Protein AF-A0A0C9XFY7-F1 (afdb_monomer)

pLDDT: mean 73.71, std 21.58, range [32.94, 98.62]

Structure (mmCIF, N/CA/C/O backbone):
data_AF-A0A0C9XFY7-F1
#
_entry.id   AF-A0A0C9XFY7-F1
#
loop_
_atom_site.group_PDB
_atom_site.id
_atom_site.type_symbol
_atom_site.label_atom_id
_atom_site.label_alt_id
_atom_site.label_comp_id
_atom_site.label_asym_id
_atom_site.label_entity_id
_atom_site.label_seq_id
_atom_site.pdbx_PDB_ins_code
_atom_site.Cartn_x
_atom_site.Cartn_y
_atom_site.Cartn_z
_atom_site.occupancy
_atom_site.B_iso_or_equiv
_atom_site.auth_seq_id
_atom_site.auth_comp_id
_atom_site.auth_asym_id
_atom_site.auth_atom_id
_atom_site.pdbx_PDB_model_num
ATOM 1 N N . LEU A 1 1 ? 61.338 -12.430 67.430 1.00 35.28 1 LEU A N 1
ATOM 2 C CA . LEU A 1 1 ? 62.168 -12.354 66.209 1.00 35.28 1 LEU A CA 1
ATOM 3 C C . LEU A 1 1 ? 61.724 -13.461 65.260 1.00 35.28 1 LEU A C 1
ATOM 5 O O . LEU A 1 1 ? 61.720 -14.605 65.675 1.00 35.28 1 LEU A O 1
ATOM 9 N N . HIS A 1 2 ? 61.270 -13.054 64.072 1.00 33.34 2 HIS A N 1
ATOM 10 C CA . HIS A 1 2 ? 61.149 -13.763 62.786 1.00 33.34 2 HIS A CA 1
ATOM 11 C C . HIS A 1 2 ? 60.813 -15.267 62.714 1.00 33.34 2 HIS A C 1
ATOM 13 O O . HIS A 1 2 ? 61.548 -16.112 63.207 1.00 33.34 2 HIS A O 1
ATOM 19 N N . GLY A 1 3 ? 59.767 -15.588 61.935 1.00 32.94 3 GLY A N 1
ATOM 20 C CA . GLY A 1 3 ? 59.429 -16.964 61.548 1.00 32.94 3 GLY A CA 1
ATOM 21 C C . GLY A 1 3 ? 58.259 -17.106 60.562 1.00 32.94 3 GLY A C 1
ATOM 22 O O . GLY A 1 3 ? 57.253 -17.702 60.908 1.00 32.94 3 GLY A O 1
ATOM 23 N N . VAL A 1 4 ? 58.398 -16.475 59.390 1.00 36.12 4 VAL A N 1
ATOM 24 C CA . VAL A 1 4 ? 57.879 -16.776 58.029 1.00 36.12 4 VAL A CA 1
ATOM 25 C C . VAL A 1 4 ? 56.598 -17.625 57.853 1.00 36.12 4 VAL A C 1
ATOM 27 O O . VAL A 1 4 ? 56.490 -18.759 58.304 1.00 36.12 4 VAL A O 1
ATOM 30 N N . GLY A 1 5 ? 55.655 -17.072 57.079 1.00 33.84 5 GLY A N 1
ATOM 31 C CA . GLY A 1 5 ? 54.333 -17.635 56.806 1.00 33.84 5 GLY A CA 1
ATOM 32 C C . GLY A 1 5 ? 54.227 -18.701 55.709 1.00 33.84 5 GLY A C 1
ATOM 33 O O . GLY A 1 5 ? 55.181 -19.056 55.025 1.00 33.84 5 GLY A O 1
ATOM 34 N N . SER A 1 6 ? 52.985 -19.145 55.497 1.00 34.78 6 SER A N 1
ATOM 35 C CA . SER A 1 6 ? 52.543 -19.798 54.266 1.00 34.78 6 SER A CA 1
ATOM 36 C C . SER A 1 6 ? 51.100 -19.385 53.957 1.00 34.78 6 SER A C 1
ATOM 38 O O . SER A 1 6 ? 50.178 -19.620 54.738 1.00 34.78 6 SER A O 1
ATOM 40 N N . LEU A 1 7 ? 50.926 -18.708 52.820 1.00 43.28 7 LEU A N 1
ATOM 41 C CA . LEU A 1 7 ? 49.645 -18.300 52.251 1.00 43.28 7 LEU A CA 1
ATOM 42 C C . LEU A 1 7 ? 48.905 -19.519 51.681 1.00 43.28 7 LEU A C 1
ATOM 44 O O . LEU A 1 7 ? 49.407 -20.162 50.760 1.00 43.28 7 LEU A O 1
ATOM 48 N N . LYS A 1 8 ? 47.659 -19.765 52.107 1.00 42.84 8 LYS A N 1
ATOM 49 C CA . LYS A 1 8 ? 46.698 -20.546 51.309 1.00 42.84 8 LYS A CA 1
ATOM 50 C C . LYS A 1 8 ? 45.561 -19.654 50.816 1.00 42.84 8 LYS A C 1
ATOM 52 O O . LYS A 1 8 ? 44.826 -19.040 51.582 1.00 42.84 8 LYS A O 1
ATOM 57 N N . LYS A 1 9 ? 45.496 -19.562 49.485 1.00 45.56 9 LYS A N 1
ATOM 58 C CA . LYS A 1 9 ? 44.596 -18.742 48.670 1.00 45.56 9 LYS A CA 1
ATOM 59 C C . LYS A 1 9 ? 43.121 -19.084 48.915 1.00 45.56 9 LYS A C 1
ATOM 61 O O . LYS A 1 9 ? 42.743 -20.251 48.960 1.00 45.56 9 LYS A O 1
ATOM 66 N N . LYS A 1 10 ? 42.295 -18.034 48.978 1.00 42.12 10 LYS A N 1
ATOM 67 C CA . LYS A 1 10 ? 40.826 -18.070 48.933 1.00 42.12 10 LYS A CA 1
ATOM 68 C C . LYS A 1 10 ? 40.337 -18.786 47.668 1.00 42.12 10 LYS A C 1
ATOM 70 O O . LYS A 1 10 ? 40.505 -18.271 46.565 1.00 42.12 10 LYS A O 1
ATOM 75 N N . GLY A 1 11 ? 39.661 -19.919 47.836 1.00 34.75 11 GLY A N 1
ATOM 76 C CA . GLY A 1 11 ? 38.769 -20.474 46.820 1.00 34.75 11 GLY A CA 1
ATOM 77 C C . GLY A 1 11 ? 37.418 -19.767 46.893 1.00 34.75 11 GLY A C 1
ATOM 78 O O . GLY A 1 11 ? 36.638 -20.008 47.810 1.00 34.75 11 GLY A O 1
ATOM 79 N N . LYS A 1 12 ? 37.151 -18.862 45.949 1.00 40.72 12 LYS A N 1
ATOM 80 C CA . LYS A 1 12 ? 35.838 -18.237 45.760 1.00 40.72 12 LYS A CA 1
ATOM 81 C C . LYS A 1 12 ? 34.871 -19.301 45.234 1.00 40.72 12 LYS A C 1
ATOM 83 O O . LYS A 1 12 ? 34.935 -19.648 44.057 1.00 40.72 12 LYS A O 1
ATOM 88 N N . LYS A 1 13 ? 34.000 -19.834 46.101 1.00 40.16 13 LYS A N 1
ATOM 89 C CA . LYS A 1 13 ? 32.852 -20.632 45.651 1.00 40.16 13 LYS A CA 1
ATOM 90 C C . LYS A 1 13 ? 31.962 -19.722 44.806 1.00 40.16 13 LYS A C 1
ATOM 92 O O . LYS A 1 13 ? 31.527 -18.667 45.267 1.00 40.16 13 LYS A O 1
ATOM 97 N N . ARG A 1 14 ? 31.803 -20.094 43.537 1.00 35.06 14 ARG A N 1
ATOM 98 C CA . ARG A 1 14 ? 30.865 -19.473 42.605 1.00 35.06 14 ARG A CA 1
ATOM 99 C C . ARG A 1 14 ? 29.461 -19.727 43.149 1.00 35.06 14 ARG A C 1
ATOM 101 O O . ARG A 1 14 ? 29.168 -20.848 43.544 1.00 35.06 14 ARG A O 1
ATOM 108 N N . SER A 1 15 ? 28.666 -18.669 43.245 1.00 44.34 15 SER A N 1
ATOM 109 C CA . SER A 1 15 ? 27.248 -18.738 43.580 1.00 44.34 15 SER A CA 1
ATOM 110 C C . SER A 1 15 ? 26.522 -19.531 42.502 1.00 44.34 15 SER A C 1
ATOM 112 O O . SER A 1 15 ? 26.677 -19.225 41.316 1.00 44.34 15 SER A O 1
ATOM 114 N N . ASP A 1 16 ? 25.753 -20.527 42.924 1.00 45.44 16 ASP A N 1
ATOM 115 C CA . ASP A 1 16 ? 24.822 -21.247 42.065 1.00 45.44 16 ASP A CA 1
ATOM 116 C C . ASP A 1 16 ? 23.837 -20.258 41.410 1.00 45.44 16 ASP A C 1
ATOM 118 O O . ASP A 1 16 ? 23.491 -19.238 42.024 1.00 45.44 16 ASP A O 1
ATOM 122 N N . PRO A 1 17 ? 23.426 -20.490 40.150 1.00 41.34 17 PRO A N 1
ATOM 123 C CA . PRO A 1 17 ? 22.499 -19.609 39.457 1.00 41.34 17 PRO A CA 1
ATOM 124 C C . PRO A 1 17 ? 21.175 -19.572 40.215 1.00 41.34 17 PRO A C 1
ATOM 126 O O . PRO A 1 17 ? 20.670 -20.606 40.652 1.00 41.34 17 PRO A O 1
ATOM 129 N N . ALA A 1 18 ? 20.654 -18.355 40.373 1.00 46.16 18 ALA A N 1
ATOM 130 C CA . ALA A 1 18 ? 19.398 -18.054 41.034 1.00 46.16 18 ALA A CA 1
ATOM 131 C C . ALA A 1 18 ? 18.339 -19.103 40.692 1.00 46.16 18 ALA A C 1
ATOM 133 O O . ALA A 1 18 ? 17.982 -19.289 39.528 1.00 46.16 18 ALA A O 1
ATOM 134 N N . THR A 1 19 ? 17.855 -19.784 41.728 1.00 43.12 19 THR A N 1
ATOM 135 C CA . THR A 1 19 ? 16.659 -20.608 41.679 1.00 43.12 19 THR A CA 1
ATOM 136 C C . THR A 1 19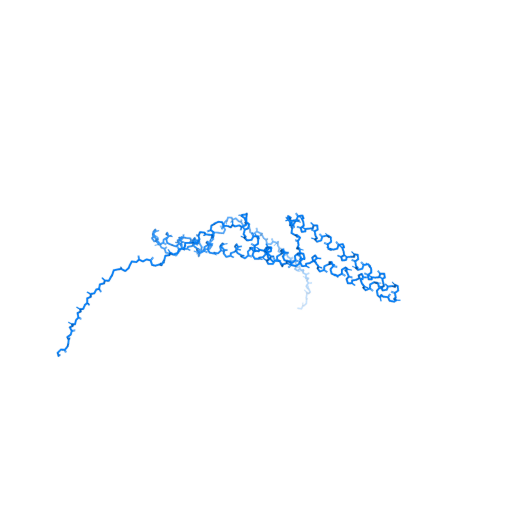 ? 15.568 -19.774 41.021 1.00 43.12 19 THR A C 1
ATOM 138 O O . THR A 1 19 ? 15.078 -18.814 41.615 1.00 43.12 19 THR A O 1
ATOM 141 N N . ILE A 1 20 ? 15.233 -20.109 39.774 1.00 45.31 20 ILE A N 1
ATOM 142 C CA . ILE A 1 20 ? 14.038 -19.622 39.094 1.00 45.31 20 ILE A CA 1
ATOM 143 C C . ILE A 1 20 ? 12.891 -20.023 40.010 1.00 45.31 20 ILE A C 1
ATOM 145 O O . ILE A 1 20 ? 12.557 -21.204 40.138 1.00 45.31 20 ILE A O 1
ATOM 149 N N . GLY A 1 21 ? 12.381 -19.036 40.746 1.00 39.88 21 GLY A N 1
ATOM 150 C CA . GLY A 1 21 ? 11.198 -19.192 41.563 1.00 39.88 21 GLY A CA 1
ATOM 151 C C . GLY A 1 21 ? 10.116 -19.742 40.656 1.00 39.88 21 GLY A C 1
ATOM 152 O O . GLY A 1 21 ? 9.798 -19.143 39.631 1.00 39.88 21 GLY A O 1
ATOM 153 N N . LYS A 1 22 ? 9.613 -20.924 41.005 1.00 39.00 22 LYS A N 1
ATOM 154 C CA . LYS A 1 22 ? 8.406 -21.486 40.414 1.00 39.00 22 LYS A CA 1
ATOM 155 C C . LYS A 1 22 ? 7.360 -20.371 40.407 1.00 39.00 22 LYS A C 1
ATOM 157 O O . LYS A 1 22 ? 6.947 -19.929 41.475 1.00 39.00 22 LYS A O 1
ATOM 162 N N . SER A 1 23 ? 6.958 -19.911 39.226 1.00 47.03 23 SER A N 1
ATOM 163 C CA . SER A 1 23 ? 5.766 -19.088 39.044 1.00 47.03 23 SER A CA 1
ATOM 164 C C . SER A 1 23 ? 4.554 -19.989 39.278 1.00 47.03 23 SER A C 1
ATOM 166 O O . SER A 1 23 ? 3.888 -20.426 38.340 1.00 47.03 23 SER A O 1
ATOM 168 N N . SER A 1 24 ? 4.351 -20.395 40.528 1.00 45.16 24 SER A N 1
ATOM 169 C CA . SER A 1 24 ? 3.152 -21.101 40.929 1.00 45.16 24 SER A CA 1
ATOM 170 C C . SER A 1 24 ? 2.064 -20.070 41.144 1.00 45.16 24 SER A C 1
ATOM 172 O O . SER A 1 24 ? 2.218 -19.194 41.991 1.00 45.16 24 SER A O 1
ATOM 174 N N . GLU A 1 25 ? 0.969 -20.292 40.421 1.00 49.06 25 GLU A N 1
ATOM 175 C CA . GLU A 1 25 ? -0.373 -19.849 40.773 1.00 49.06 25 GLU A CA 1
ATOM 176 C C . GLU A 1 25 ? -0.615 -18.351 40.598 1.00 49.06 25 GLU A C 1
ATOM 178 O O . GLU A 1 25 ? -0.039 -17.526 41.296 1.00 49.06 25 GLU A O 1
ATOM 183 N N . HIS A 1 26 ? -1.477 -18.040 39.621 1.00 51.06 26 HIS A N 1
ATOM 184 C CA . HIS A 1 26 ? -2.242 -16.804 39.467 1.00 51.06 26 HIS A CA 1
ATOM 185 C C . HIS A 1 26 ? -1.778 -15.683 40.394 1.00 51.06 26 HIS A C 1
ATOM 187 O O . HIS A 1 26 ? -2.164 -15.663 41.567 1.00 51.06 26 HIS A O 1
ATOM 193 N N . SER A 1 27 ? -0.972 -14.745 39.877 1.00 52.47 27 SER A N 1
ATOM 194 C CA . SER A 1 27 ? -0.847 -13.451 40.544 1.00 52.47 27 SER A CA 1
ATOM 195 C C . SER A 1 27 ? -2.268 -12.937 40.660 1.00 52.47 27 SER A C 1
ATOM 197 O O . SER A 1 27 ? -2.841 -12.511 39.663 1.00 52.47 27 SER A O 1
ATOM 199 N N . LYS A 1 28 ? -2.864 -13.096 41.845 1.00 59.28 28 LYS A N 1
ATOM 200 C CA . LYS A 1 28 ? -4.152 -12.517 42.187 1.00 59.28 28 LYS A CA 1
ATOM 201 C C . LYS A 1 28 ? -4.021 -11.073 41.754 1.00 59.28 28 LYS A C 1
ATOM 203 O O . LYS A 1 28 ? -3.075 -10.413 42.201 1.00 59.28 28 LYS A O 1
ATOM 208 N N . ASP A 1 29 ? -4.852 -10.655 40.805 1.00 63.78 29 ASP A N 1
ATOM 209 C CA . ASP A 1 29 ? -4.816 -9.285 40.322 1.00 63.78 29 ASP A CA 1
ATOM 210 C C . ASP A 1 29 ? -4.740 -8.372 41.549 1.00 63.78 29 ASP A C 1
ATOM 212 O O . ASP A 1 29 ? -5.388 -8.634 42.569 1.00 63.78 29 ASP A O 1
ATOM 216 N N . GLY A 1 30 ? -3.816 -7.405 41.519 1.00 67.56 30 GLY A N 1
ATOM 217 C CA . GLY A 1 30 ? -3.500 -6.596 42.697 1.00 67.56 30 GLY A CA 1
ATOM 218 C C . GLY A 1 30 ? -4.769 -6.014 43.324 1.00 67.56 30 GLY A C 1
ATOM 219 O O . GLY A 1 30 ? -5.755 -5.822 42.629 1.00 67.56 30 GLY A O 1
ATOM 220 N N . TRP A 1 31 ? -4.748 -5.705 44.622 1.00 61.47 31 TRP A N 1
ATOM 221 C CA . TRP A 1 31 ? -5.935 -5.313 45.405 1.00 61.47 31 TRP A CA 1
ATOM 222 C C . TRP A 1 31 ? -6.824 -4.213 44.776 1.00 61.47 31 TRP A C 1
ATOM 224 O O . TRP A 1 31 ? -8.013 -4.154 45.063 1.00 61.47 31 TRP A O 1
ATOM 234 N N . ILE A 1 32 ? -6.267 -3.376 43.897 1.00 56.78 32 ILE A N 1
ATOM 235 C CA . ILE A 1 32 ? -6.976 -2.357 43.101 1.00 56.78 32 ILE A CA 1
ATOM 236 C C . ILE A 1 32 ? -7.957 -2.971 42.079 1.00 56.78 32 ILE A C 1
ATOM 238 O O . ILE A 1 32 ? -8.960 -2.353 41.741 1.00 56.78 32 ILE A O 1
ATOM 242 N N . TRP A 1 33 ? -7.681 -4.181 41.599 1.00 63.78 33 TRP A N 1
ATOM 243 C CA . TRP A 1 33 ? -8.410 -4.890 40.542 1.00 63.78 33 TRP A CA 1
ATOM 244 C C . TRP A 1 33 ? -9.364 -5.968 41.071 1.00 63.78 33 TRP A C 1
ATOM 246 O O . TRP A 1 33 ? -10.184 -6.496 40.325 1.00 63.78 33 TRP A O 1
ATOM 256 N N . THR A 1 34 ? -9.291 -6.299 42.361 1.00 62.12 34 THR A N 1
ATOM 257 C CA . THR A 1 34 ? -10.287 -7.152 43.017 1.00 62.12 34 THR A CA 1
ATOM 258 C C . THR A 1 34 ? -11.580 -6.375 43.246 1.00 62.12 34 THR A C 1
ATOM 260 O O . THR A 1 34 ? -11.661 -5.517 44.128 1.00 62.12 34 THR A O 1
ATOM 263 N N . VAL A 1 35 ? -12.610 -6.714 42.468 1.00 57.72 35 VAL A N 1
ATOM 264 C CA . VAL A 1 35 ? -13.990 -6.252 42.660 1.00 57.72 35 VAL A CA 1
ATOM 265 C C . VAL A 1 35 ? -14.414 -6.547 44.107 1.00 57.72 35 VAL A C 1
ATOM 267 O O . VAL A 1 35 ? -14.434 -7.701 44.529 1.00 57.72 35 VAL A O 1
ATOM 270 N N . GLY A 1 36 ? -14.687 -5.496 44.890 1.00 56.09 36 GLY A N 1
ATOM 271 C CA . GLY A 1 36 ? -15.044 -5.588 46.315 1.00 56.09 36 GLY A CA 1
ATOM 272 C C . GLY A 1 36 ? -13.917 -5.313 47.325 1.00 56.09 36 GLY A C 1
ATOM 273 O O . GLY A 1 36 ? -14.163 -5.369 48.528 1.00 56.09 36 GLY A O 1
ATOM 274 N N . ALA A 1 37 ? -12.694 -4.986 46.887 1.00 55.25 37 ALA A N 1
ATOM 275 C CA . ALA A 1 37 ? -11.600 -4.621 47.801 1.00 55.25 37 ALA A CA 1
ATOM 276 C C . ALA A 1 37 ? -11.717 -3.197 48.381 1.00 55.25 37 ALA A C 1
ATOM 278 O O . ALA A 1 37 ? -11.145 -2.910 49.433 1.00 55.25 37 ALA A O 1
ATOM 279 N N . ALA A 1 38 ? -12.489 -2.318 47.738 1.00 53.09 38 ALA A N 1
ATOM 280 C CA . ALA A 1 38 ? -12.766 -0.962 48.204 1.00 53.09 38 ALA A CA 1
ATOM 281 C C . ALA A 1 38 ? -14.169 -0.879 48.829 1.00 53.09 38 ALA A C 1
ATOM 283 O O . ALA A 1 38 ? -15.101 -0.349 48.237 1.00 53.09 38 ALA A O 1
ATOM 284 N N . GLY A 1 39 ? -14.314 -1.416 50.042 1.00 60.97 39 GLY A N 1
ATOM 285 C CA . GLY A 1 39 ? -15.530 -1.266 50.845 1.00 60.97 39 GLY A CA 1
ATOM 286 C C . GLY A 1 39 ? -16.678 -2.190 50.432 1.00 60.97 39 GLY A C 1
ATOM 287 O O . GLY A 1 39 ? -16.785 -2.637 49.295 1.00 60.97 39 GLY A O 1
ATOM 288 N N . LYS A 1 40 ? -17.538 -2.518 51.399 1.00 67.56 40 LYS A N 1
ATOM 289 C CA . LYS A 1 40 ? -18.742 -3.331 51.188 1.00 67.56 40 LYS A CA 1
ATOM 290 C C . LYS A 1 40 ? -19.741 -2.540 50.332 1.00 67.56 40 LYS A C 1
ATOM 292 O O . LYS A 1 40 ? -20.631 -1.907 50.891 1.00 67.56 40 LYS A O 1
ATOM 297 N N . LEU A 1 41 ? -19.564 -2.541 49.012 1.00 71.50 41 LEU A N 1
ATOM 298 C CA . LEU A 1 41 ? -20.550 -1.994 48.082 1.00 71.50 41 LEU A CA 1
ATOM 299 C C . LEU A 1 41 ? -21.856 -2.770 48.244 1.00 71.50 41 LEU A C 1
ATOM 301 O O . LEU A 1 41 ? -21.861 -4.002 48.330 1.00 71.50 41 LEU A O 1
ATOM 305 N N . THR A 1 42 ? -22.964 -2.044 48.300 1.00 82.94 42 THR A N 1
ATOM 306 C CA . THR A 1 42 ? -24.291 -2.646 48.193 1.00 82.94 42 THR A CA 1
ATOM 307 C C . THR A 1 42 ? -24.453 -3.291 46.815 1.00 82.94 42 THR A C 1
ATOM 309 O O . THR A 1 42 ? -23.784 -2.916 45.854 1.00 82.94 42 THR A O 1
ATOM 312 N N . GLU A 1 43 ? -25.364 -4.255 46.682 1.00 81.44 43 GLU A N 1
ATOM 313 C CA . GLU A 1 43 ? -25.624 -4.921 45.395 1.00 81.44 43 GLU A CA 1
ATOM 314 C C . GLU A 1 43 ? -25.985 -3.920 44.282 1.00 81.44 43 GLU A C 1
ATOM 316 O O . GLU A 1 43 ? -25.586 -4.089 43.129 1.00 81.44 43 GLU A O 1
ATOM 321 N N . LYS A 1 44 ? -26.671 -2.826 44.642 1.00 86.19 44 LYS A N 1
ATOM 322 C CA . LYS A 1 44 ? -26.996 -1.729 43.726 1.00 86.19 44 LYS A CA 1
ATOM 323 C C . LYS A 1 44 ? -25.743 -0.989 43.249 1.00 86.19 44 LYS A C 1
ATOM 325 O O . LYS A 1 44 ? -25.584 -0.807 42.047 1.00 86.19 44 LYS A O 1
ATOM 330 N N . GLU A 1 45 ? -24.860 -0.598 44.165 1.00 83.62 45 GLU A N 1
ATOM 331 C CA . GLU A 1 45 ? -23.615 0.104 43.824 1.00 83.62 45 GLU A CA 1
ATOM 332 C C . GLU A 1 45 ? -22.654 -0.798 43.041 1.00 83.62 45 GLU A C 1
ATOM 334 O O . GLU A 1 45 ? -21.986 -0.337 42.122 1.00 83.62 45 GLU A O 1
ATOM 339 N N . LEU A 1 46 ? -22.622 -2.100 43.349 1.00 82.94 46 LEU A N 1
ATOM 340 C CA . LEU A 1 46 ? -21.852 -3.075 42.581 1.00 82.94 46 LEU A CA 1
ATOM 341 C C . LEU A 1 46 ? -22.380 -3.194 41.146 1.00 82.94 46 LEU A C 1
ATOM 343 O O . LEU A 1 46 ? -21.592 -3.191 40.204 1.00 82.94 46 LEU A O 1
ATOM 347 N N . LYS A 1 47 ? -23.705 -3.266 40.963 1.00 86.31 47 LYS A N 1
ATOM 348 C CA . LYS A 1 47 ? -24.329 -3.315 39.634 1.00 86.31 47 LYS A CA 1
ATOM 349 C C . LYS A 1 47 ? -24.050 -2.048 38.825 1.00 86.31 47 LYS A C 1
ATOM 351 O O . LYS A 1 47 ? -23.754 -2.145 37.639 1.00 86.31 47 LYS A O 1
ATOM 356 N N . GLU A 1 48 ? -24.136 -0.879 39.452 1.00 86.69 48 GLU A N 1
ATOM 357 C CA . GLU A 1 48 ? -23.830 0.405 38.812 1.00 86.69 48 GLU A CA 1
ATOM 358 C C . GLU A 1 48 ? -22.348 0.500 38.427 1.00 86.69 48 GLU A C 1
ATOM 360 O O . GLU A 1 48 ? -22.025 0.864 37.299 1.00 86.69 48 GLU A O 1
ATOM 365 N N . TRP A 1 49 ? -21.449 0.061 39.311 1.00 83.88 49 TRP A N 1
ATOM 366 C CA . TRP A 1 49 ? -20.013 0.016 39.041 1.00 83.88 49 TRP A CA 1
ATOM 367 C C . TRP A 1 49 ? -19.649 -0.936 37.892 1.00 83.88 49 TRP A C 1
ATOM 369 O O . TRP A 1 49 ? -18.839 -0.581 37.035 1.00 83.88 49 TRP A O 1
ATOM 379 N N . VAL A 1 50 ? -20.257 -2.128 37.838 1.00 85.94 50 VAL A N 1
ATOM 380 C CA . VAL A 1 50 ? -20.078 -3.066 36.716 1.00 85.94 50 VAL A CA 1
ATOM 381 C C . VAL A 1 50 ? -20.647 -2.472 35.429 1.00 85.94 50 VAL A C 1
ATOM 383 O O . VAL A 1 50 ? -19.966 -2.492 34.414 1.00 85.94 50 VAL A O 1
ATOM 386 N N . SER A 1 51 ? -21.839 -1.869 35.476 1.00 87.19 51 SER A N 1
ATOM 387 C CA . SER A 1 51 ? -22.454 -1.229 34.307 1.00 87.19 51 SER A CA 1
ATOM 388 C C . SER A 1 51 ? -21.596 -0.098 33.739 1.00 87.19 51 SER A C 1
ATOM 390 O O . SER A 1 51 ? -21.468 0.023 32.522 1.00 87.19 51 SER A O 1
ATOM 392 N N . GLU A 1 52 ? -21.012 0.741 34.596 1.00 87.56 52 GLU A N 1
ATOM 393 C CA . GLU A 1 52 ? -20.116 1.808 34.147 1.00 87.56 52 GLU A CA 1
ATOM 394 C C . GLU A 1 52 ? -18.787 1.231 33.639 1.00 87.56 52 GLU A C 1
ATOM 396 O O . GLU A 1 52 ? -18.259 1.691 32.629 1.00 87.56 52 GLU A O 1
ATOM 401 N N . SER A 1 53 ? -18.276 0.166 34.266 1.00 82.19 53 SER A N 1
ATOM 402 C CA . SER A 1 53 ? -17.087 -0.544 33.781 1.00 82.19 53 SER A CA 1
ATOM 403 C C . SER A 1 53 ? -17.311 -1.134 32.387 1.00 82.19 53 SER A C 1
ATOM 405 O O . SER A 1 53 ? -16.483 -0.920 31.504 1.00 82.19 53 SER A O 1
ATOM 407 N N . ASP A 1 54 ? -18.439 -1.807 32.157 1.00 87.38 54 ASP A N 1
ATOM 408 C CA . ASP A 1 54 ? -18.815 -2.373 30.858 1.00 87.38 54 ASP A CA 1
ATOM 409 C C . ASP A 1 54 ? -18.950 -1.280 29.795 1.00 87.38 54 ASP A C 1
ATOM 411 O O . ASP A 1 54 ? -18.454 -1.428 28.678 1.00 87.38 54 ASP A O 1
ATOM 415 N N . ARG A 1 55 ? -19.545 -0.138 30.153 1.00 89.75 55 ARG A N 1
ATOM 416 C CA . ARG A 1 55 ? -19.657 1.027 29.271 1.00 89.75 55 ARG A CA 1
ATOM 417 C C . ARG A 1 55 ? -18.289 1.594 28.885 1.00 89.75 55 ARG A C 1
ATOM 419 O O . ARG A 1 55 ? -18.049 1.873 27.712 1.00 89.75 55 ARG A O 1
ATOM 426 N N . VAL A 1 56 ? -17.372 1.744 29.841 1.00 89.56 56 VAL A N 1
ATOM 427 C CA . VAL A 1 56 ? -16.000 2.207 29.568 1.00 89.56 56 VAL A CA 1
ATOM 428 C C . VAL A 1 56 ? -15.247 1.206 28.690 1.00 89.56 56 VAL A C 1
ATOM 430 O O . VAL A 1 56 ? -14.548 1.614 27.760 1.00 89.56 56 VAL A O 1
ATOM 433 N N . GLN A 1 57 ? -15.392 -0.098 28.948 1.00 87.69 57 GLN A N 1
ATOM 434 C CA . GLN A 1 57 ? -14.792 -1.132 28.101 1.00 87.69 57 GLN A CA 1
ATOM 435 C C . GLN A 1 57 ? -15.364 -1.102 26.684 1.00 87.69 57 GLN A C 1
ATOM 437 O O . GLN A 1 57 ? -14.605 -1.244 25.728 1.00 87.69 57 GLN A O 1
ATOM 442 N N . TRP A 1 58 ? -16.665 -0.846 26.540 1.00 89.25 58 TRP A N 1
ATOM 443 C CA . TRP A 1 58 ? -17.309 -0.699 25.240 1.00 89.25 58 TRP A CA 1
ATOM 444 C C . TRP A 1 58 ? -16.716 0.467 24.442 1.00 89.25 58 TRP A C 1
ATOM 446 O O . TRP A 1 58 ? -16.228 0.246 23.337 1.00 89.25 58 TRP A O 1
ATOM 456 N N . PHE A 1 59 ? -16.633 1.672 25.022 1.00 88.62 59 PHE A N 1
ATOM 457 C CA . PHE A 1 59 ? -16.025 2.825 24.339 1.00 88.62 59 PHE A CA 1
ATOM 458 C C . PHE A 1 59 ? -14.554 2.593 23.991 1.00 88.62 59 PHE A C 1
ATOM 460 O O . PHE A 1 59 ? -14.069 3.049 22.957 1.00 88.62 59 PHE A O 1
ATOM 467 N N . ARG A 1 60 ? -13.817 1.879 24.848 1.00 90.88 60 ARG A N 1
ATOM 468 C CA . ARG A 1 60 ? -12.423 1.530 24.569 1.00 90.88 60 ARG A CA 1
ATOM 469 C C . ARG A 1 60 ? -12.313 0.570 23.388 1.00 90.88 60 ARG A C 1
ATOM 471 O O . ARG A 1 60 ? -11.462 0.788 22.529 1.00 90.88 60 ARG A O 1
ATOM 478 N N . ALA A 1 61 ? -13.146 -0.467 23.355 1.00 88.62 61 ALA A N 1
ATOM 479 C CA . ALA A 1 61 ? -13.176 -1.435 22.266 1.00 88.62 61 ALA A CA 1
ATOM 480 C C . ALA A 1 61 ? -13.603 -0.778 20.944 1.00 88.62 61 ALA A C 1
ATOM 482 O O . ALA A 1 61 ? -12.981 -1.022 19.914 1.00 88.62 61 ALA A O 1
ATOM 483 N N . GLU A 1 62 ? -14.601 0.106 20.982 1.00 86.75 62 GLU A N 1
ATOM 484 C CA . GLU A 1 62 ? -15.048 0.895 19.832 1.00 86.75 62 GLU A CA 1
ATOM 485 C C . GLU A 1 62 ? -13.930 1.810 19.305 1.00 86.75 62 GLU A C 1
ATOM 487 O O . GLU A 1 62 ? -13.603 1.787 18.117 1.00 86.75 62 GLU A O 1
ATOM 492 N N . ALA A 1 63 ? -13.267 2.564 20.185 1.00 89.44 63 ALA A N 1
ATOM 493 C CA . ALA A 1 63 ? -12.151 3.424 19.796 1.00 89.44 63 ALA A CA 1
ATOM 494 C C . ALA A 1 63 ? -10.963 2.626 19.225 1.00 89.44 63 ALA A C 1
ATOM 496 O O . ALA A 1 63 ? -10.306 3.068 18.280 1.00 89.44 63 ALA A O 1
ATOM 497 N N . GLU A 1 64 ? -10.671 1.451 19.787 1.00 91.25 64 GLU A N 1
ATOM 498 C CA . GLU A 1 64 ? -9.625 0.562 19.282 1.00 91.25 64 GLU A CA 1
ATOM 499 C C . GLU A 1 64 ? -9.974 0.010 17.897 1.00 91.25 64 GLU A C 1
ATOM 501 O O . GLU A 1 64 ? -9.132 0.024 17.002 1.00 91.25 64 GLU A O 1
ATOM 506 N N . MET A 1 65 ? -11.218 -0.408 17.688 1.00 88.69 65 MET A N 1
ATOM 507 C CA . MET A 1 65 ? -11.720 -0.855 16.392 1.00 88.69 65 MET A CA 1
ATOM 508 C C . MET A 1 65 ? -11.604 0.246 15.324 1.00 88.69 65 MET A C 1
ATOM 510 O O . MET A 1 65 ? -11.091 -0.032 14.240 1.00 88.69 65 MET A O 1
ATOM 514 N N . HIS A 1 66 ? -11.987 1.493 15.625 1.00 85.81 66 HIS A N 1
ATOM 515 C CA . HIS A 1 66 ? -11.799 2.616 14.694 1.00 85.81 66 HIS A CA 1
ATOM 516 C C . HIS A 1 66 ? -10.326 2.848 14.355 1.00 85.81 66 HIS A C 1
ATOM 518 O O . HIS A 1 66 ? -9.978 3.019 13.189 1.00 85.81 66 HIS A O 1
ATOM 524 N N . ARG A 1 67 ? -9.436 2.775 15.350 1.00 92.88 67 ARG A N 1
ATOM 525 C CA . ARG A 1 67 ? -7.993 2.885 15.111 1.00 92.88 67 ARG A CA 1
ATOM 526 C C . ARG A 1 67 ? -7.470 1.756 14.221 1.00 92.88 67 ARG A C 1
ATOM 528 O O . ARG A 1 67 ? -6.655 2.004 13.339 1.00 92.88 67 ARG A O 1
ATOM 535 N N . TRP A 1 68 ? -7.922 0.521 14.433 1.00 92.19 68 TRP A N 1
ATOM 536 C CA . TRP A 1 68 ? -7.545 -0.606 13.576 1.00 92.19 68 TRP A CA 1
ATOM 537 C C . TRP A 1 68 ? -8.027 -0.421 12.138 1.00 92.19 68 TRP A C 1
ATOM 539 O O . TRP A 1 68 ? -7.283 -0.738 11.210 1.00 92.19 68 TRP A O 1
ATOM 549 N N . GLN A 1 69 ? -9.230 0.123 11.950 1.00 87.06 69 GLN A N 1
ATOM 550 C CA . GLN A 1 69 ? -9.756 0.463 10.631 1.00 87.06 69 GLN A CA 1
ATOM 551 C C . GLN A 1 69 ? -8.894 1.530 9.936 1.00 87.06 69 GLN A C 1
ATOM 553 O O . GLN A 1 69 ? -8.496 1.331 8.790 1.00 87.06 69 GLN A O 1
ATOM 558 N N . GLU A 1 70 ? -8.534 2.612 10.633 1.00 88.19 70 GLU A N 1
ATOM 559 C CA . GLU A 1 70 ? -7.638 3.653 10.106 1.00 88.19 70 GLU A CA 1
ATOM 560 C C . GLU A 1 70 ? -6.269 3.086 9.705 1.00 88.19 70 GLU A C 1
ATOM 562 O O . GLU A 1 70 ? -5.786 3.329 8.598 1.00 88.19 70 GLU A O 1
ATOM 567 N N . GLU A 1 71 ? -5.642 2.288 10.573 1.00 93.69 71 GLU A N 1
ATOM 568 C CA . GLU A 1 71 ? -4.349 1.661 10.278 1.00 93.69 71 GLU A CA 1
ATOM 569 C C . GLU A 1 71 ? -4.436 0.727 9.068 1.00 93.69 71 GLU A C 1
ATOM 571 O O . GLU A 1 71 ? -3.553 0.726 8.206 1.00 93.69 71 GLU A O 1
ATOM 576 N N . TRP A 1 72 ? -5.514 -0.049 8.963 1.00 89.31 72 TRP A N 1
ATOM 577 C CA . TRP A 1 72 ? -5.757 -0.915 7.817 1.00 89.31 72 TRP A CA 1
ATOM 578 C C . TRP A 1 72 ? -5.876 -0.119 6.507 1.00 89.31 72 TRP A C 1
ATOM 580 O O . TRP A 1 72 ? -5.245 -0.478 5.508 1.00 89.31 72 TRP A O 1
ATOM 590 N N . GLU A 1 73 ? -6.608 0.994 6.507 1.00 87.56 73 GLU A N 1
ATOM 591 C CA . GLU A 1 73 ? -6.729 1.901 5.357 1.00 87.56 73 GLU A CA 1
ATOM 592 C C . GLU A 1 73 ? -5.379 2.536 4.980 1.00 87.56 73 GLU A C 1
ATOM 594 O O . GLU A 1 73 ? -5.005 2.566 3.802 1.00 87.56 73 GLU A O 1
ATOM 599 N N . ILE A 1 74 ? -4.595 2.980 5.969 1.00 89.25 74 ILE A N 1
ATOM 600 C CA . ILE A 1 74 ? -3.249 3.538 5.763 1.00 89.25 74 ILE A CA 1
ATOM 601 C C . ILE A 1 74 ? -2.326 2.500 5.118 1.00 89.25 74 ILE A C 1
ATOM 603 O O . ILE A 1 74 ? -1.606 2.814 4.167 1.00 89.25 74 ILE A O 1
ATOM 607 N N . LYS A 1 75 ? -2.356 1.242 5.573 1.00 90.94 75 LYS A N 1
ATOM 608 C CA . LYS A 1 75 ? -1.525 0.186 4.975 1.00 90.94 75 LYS A CA 1
ATOM 609 C C . LYS A 1 75 ? -1.877 -0.055 3.516 1.00 90.94 75 LYS A C 1
ATOM 611 O O . LYS A 1 75 ? -0.969 -0.167 2.691 1.00 90.94 75 LYS A O 1
ATOM 616 N N . GLN A 1 76 ? -3.161 -0.088 3.176 1.00 87.69 76 GLN A N 1
ATOM 617 C CA . GLN A 1 76 ? -3.586 -0.206 1.782 1.00 87.69 76 GLN A CA 1
ATOM 618 C C . GLN A 1 76 ? -3.083 0.976 0.942 1.00 87.69 76 GLN A C 1
ATOM 620 O O . GLN A 1 76 ? -2.525 0.776 -0.142 1.00 87.69 76 GLN A O 1
ATOM 625 N N . ALA A 1 77 ? -3.197 2.198 1.472 1.00 87.81 77 ALA A N 1
ATOM 626 C CA . ALA A 1 77 ? -2.689 3.410 0.839 1.00 87.81 77 ALA A CA 1
ATOM 627 C C . ALA A 1 77 ? -1.198 3.320 0.505 1.00 87.81 77 ALA A C 1
ATOM 629 O O . ALA A 1 77 ? -0.769 3.630 -0.615 1.00 87.81 77 ALA A O 1
ATOM 630 N N . ASP A 1 78 ? -0.415 2.884 1.487 1.00 91.88 78 ASP A N 1
ATOM 631 C CA . ASP A 1 78 ? 1.031 2.779 1.392 1.00 91.88 78 ASP A CA 1
ATOM 632 C C . ASP A 1 78 ? 1.449 1.734 0.358 1.00 91.88 78 ASP A C 1
ATOM 634 O O . ASP A 1 78 ? 2.337 2.011 -0.453 1.00 91.88 78 ASP A O 1
ATOM 638 N N . PHE A 1 79 ? 0.782 0.576 0.307 1.00 91.44 79 PHE A N 1
ATOM 639 C CA . PHE A 1 79 ? 1.044 -0.443 -0.714 1.00 91.44 79 PHE A CA 1
ATOM 640 C C . PHE A 1 79 ? 0.800 0.092 -2.125 1.00 91.44 79 PHE A C 1
ATOM 642 O O . PHE A 1 79 ? 1.676 -0.005 -2.990 1.00 91.44 79 PHE A O 1
ATOM 649 N N . MET A 1 80 ? -0.347 0.730 -2.357 1.00 89.00 80 MET A N 1
ATOM 650 C CA . MET A 1 80 ? -0.682 1.281 -3.671 1.00 89.00 80 MET A CA 1
ATOM 651 C C . MET A 1 80 ? 0.291 2.393 -4.085 1.00 89.00 80 MET A C 1
ATOM 653 O O . MET A 1 80 ? 0.735 2.450 -5.236 1.00 89.00 80 MET A O 1
ATOM 657 N N . ARG A 1 81 ? 0.678 3.265 -3.146 1.00 90.75 81 ARG A N 1
ATOM 658 C CA . ARG A 1 81 ? 1.695 4.300 -3.378 1.00 90.75 81 ARG A CA 1
ATOM 659 C C . ARG A 1 81 ? 3.062 3.690 -3.685 1.00 90.75 81 ARG A C 1
ATOM 661 O O . ARG A 1 81 ? 3.750 4.175 -4.585 1.00 90.75 81 ARG A O 1
ATOM 668 N N . CYS A 1 82 ? 3.452 2.642 -2.967 1.00 93.88 82 CYS A N 1
ATOM 669 C CA . CYS A 1 82 ? 4.712 1.929 -3.155 1.00 93.88 82 CYS A CA 1
ATOM 670 C C . CYS A 1 82 ? 4.808 1.342 -4.572 1.00 93.88 82 CYS A C 1
ATOM 672 O O . CYS A 1 82 ? 5.758 1.642 -5.300 1.00 93.88 82 CYS A O 1
ATOM 674 N N . ILE A 1 83 ? 3.768 0.624 -5.012 1.00 93.38 83 ILE A N 1
ATOM 675 C CA . ILE A 1 83 ? 3.673 0.048 -6.362 1.00 93.38 83 ILE A CA 1
ATOM 676 C C . ILE A 1 83 ? 3.827 1.139 -7.432 1.00 93.38 83 ILE A C 1
ATOM 678 O O . ILE A 1 83 ? 4.683 1.032 -8.315 1.00 93.38 83 ILE A O 1
ATOM 682 N N . ARG A 1 84 ? 3.073 2.243 -7.325 1.00 92.12 84 ARG A N 1
ATOM 683 C CA . ARG A 1 84 ? 3.185 3.371 -8.272 1.00 92.12 84 ARG A CA 1
ATOM 684 C C . ARG A 1 84 ? 4.564 4.003 -8.281 1.00 92.12 84 ARG A C 1
ATOM 686 O O . ARG A 1 84 ? 5.071 4.358 -9.343 1.00 92.12 84 ARG A O 1
ATOM 693 N N . THR A 1 85 ? 5.171 4.149 -7.109 1.00 95.12 85 THR A N 1
ATOM 694 C CA . THR A 1 85 ? 6.513 4.721 -6.986 1.00 95.12 85 THR A CA 1
ATOM 695 C C . THR A 1 85 ? 7.521 3.853 -7.727 1.00 95.12 85 THR A C 1
ATOM 697 O O . THR A 1 85 ? 8.338 4.376 -8.479 1.00 95.12 85 THR A O 1
ATOM 700 N N . PHE A 1 86 ? 7.439 2.529 -7.597 1.00 97.38 86 PHE A N 1
ATOM 701 C CA . PHE A 1 86 ? 8.314 1.621 -8.332 1.00 97.38 86 PHE A CA 1
ATOM 702 C C . PHE A 1 86 ? 8.103 1.677 -9.846 1.00 97.38 86 PHE A C 1
ATOM 704 O O . PHE A 1 86 ? 9.095 1.762 -10.571 1.00 97.38 86 PHE A O 1
ATOM 711 N N . HIS A 1 87 ? 6.857 1.728 -10.327 1.00 96.44 87 HIS A N 1
ATOM 712 C CA . HIS A 1 87 ? 6.586 1.963 -11.751 1.00 96.44 87 HIS A CA 1
ATOM 713 C C . HIS A 1 87 ? 7.212 3.273 -12.231 1.00 96.44 87 HIS A C 1
ATOM 715 O O . HIS A 1 87 ? 8.022 3.270 -13.158 1.00 96.44 87 HIS A O 1
ATOM 721 N N . LYS A 1 88 ? 6.949 4.377 -11.522 1.00 96.94 88 LYS A N 1
ATOM 722 C CA . LYS A 1 88 ? 7.496 5.689 -11.873 1.00 96.94 88 LYS A CA 1
ATOM 723 C C . LYS A 1 88 ? 9.021 5.685 -11.905 1.00 96.94 88 LYS A C 1
ATOM 725 O O . LYS A 1 88 ? 9.619 6.257 -12.814 1.00 96.94 88 LYS A O 1
ATOM 730 N N . MET A 1 89 ? 9.663 5.046 -10.931 1.00 98.12 89 MET A N 1
ATOM 731 C CA . MET A 1 89 ? 11.119 4.935 -10.892 1.00 98.12 89 MET A CA 1
ATOM 732 C C . MET A 1 89 ? 11.648 4.087 -12.049 1.00 98.12 89 MET A C 1
ATOM 734 O O . MET A 1 89 ? 12.655 4.460 -12.649 1.00 98.12 89 MET A O 1
ATOM 738 N N . SER A 1 90 ? 10.973 2.992 -12.404 1.00 98.38 90 SER A N 1
ATOM 739 C CA . SER A 1 90 ? 11.328 2.193 -13.580 1.00 98.38 90 SER A CA 1
ATOM 740 C C . SER A 1 90 ? 11.293 3.031 -14.863 1.00 98.38 90 SER A C 1
ATOM 742 O O . SER A 1 90 ? 12.255 3.012 -15.639 1.00 98.38 90 SER A O 1
ATOM 744 N N . ASP A 1 91 ? 10.254 3.850 -15.037 1.00 98.12 91 ASP A N 1
ATOM 745 C CA . ASP A 1 91 ? 10.104 4.740 -16.191 1.00 98.12 91 ASP A CA 1
ATOM 746 C C . ASP A 1 91 ? 11.182 5.825 -16.228 1.00 98.12 91 ASP A C 1
ATOM 748 O O . ASP A 1 91 ? 11.804 6.055 -17.267 1.00 98.12 91 ASP A O 1
ATOM 752 N N . VAL A 1 92 ? 11.453 6.469 -15.088 1.00 98.31 92 VAL A N 1
ATOM 753 C CA . VAL A 1 92 ? 12.490 7.506 -14.969 1.00 98.31 92 VAL A CA 1
ATOM 754 C C . VAL A 1 92 ? 13.866 6.933 -15.302 1.00 98.31 92 VAL A C 1
ATOM 756 O O . VAL A 1 92 ? 14.599 7.516 -16.102 1.00 98.31 92 VAL A O 1
ATOM 759 N N . TRP A 1 93 ? 14.218 5.770 -14.752 1.00 98.44 93 TRP A N 1
ATOM 760 C CA . TRP A 1 93 ? 15.486 5.110 -15.065 1.00 98.44 93 TRP A CA 1
ATOM 761 C C . TRP A 1 93 ? 15.561 4.656 -16.526 1.00 98.44 93 TRP A C 1
ATOM 763 O O . TRP A 1 93 ? 16.623 4.756 -17.143 1.00 98.44 93 TRP A O 1
ATOM 773 N N . SER A 1 94 ? 14.444 4.224 -17.112 1.00 98.19 94 SER A N 1
ATOM 774 C CA . SER A 1 94 ? 14.362 3.890 -18.538 1.00 98.19 94 SER A CA 1
ATOM 775 C C . SER A 1 94 ? 14.571 5.116 -19.427 1.00 98.19 94 SER A C 1
ATOM 777 O O . SER A 1 94 ? 15.269 5.030 -20.438 1.00 98.19 94 SER A O 1
ATOM 779 N N . ALA A 1 95 ? 14.008 6.266 -19.055 1.00 97.94 95 ALA A N 1
ATOM 780 C CA . ALA A 1 95 ? 14.217 7.529 -19.755 1.00 97.94 95 ALA A CA 1
ATOM 781 C C . ALA A 1 95 ? 15.679 7.991 -19.651 1.00 97.94 95 ALA A C 1
ATOM 783 O O . ALA A 1 95 ? 16.295 8.295 -20.671 1.00 97.94 95 ALA A O 1
ATOM 784 N N . LEU A 1 96 ? 16.269 7.934 -18.450 1.00 97.12 96 LEU A N 1
ATOM 785 C CA . LEU A 1 96 ? 17.685 8.251 -18.221 1.00 97.12 96 LEU A CA 1
ATOM 786 C C . LEU A 1 96 ? 18.624 7.351 -19.030 1.00 97.12 96 LEU A C 1
ATOM 788 O O . LEU A 1 96 ? 19.639 7.814 -19.548 1.00 97.12 96 LEU A O 1
ATOM 792 N N . ALA A 1 97 ? 18.288 6.067 -19.166 1.00 97.56 97 ALA A N 1
ATOM 793 C CA . ALA A 1 97 ? 19.058 5.142 -19.987 1.00 97.56 97 ALA A CA 1
ATOM 794 C C . ALA A 1 97 ? 19.042 5.517 -21.475 1.00 97.56 97 ALA A C 1
ATOM 796 O O . ALA A 1 97 ? 20.041 5.310 -22.159 1.00 97.56 97 ALA A O 1
ATOM 797 N N . LYS A 1 98 ? 17.918 6.048 -21.975 1.00 96.25 98 LYS A N 1
ATOM 798 C CA . LYS A 1 98 ? 17.762 6.485 -23.371 1.00 96.25 98 LYS A CA 1
ATOM 799 C C . LYS A 1 98 ? 18.471 7.811 -23.646 1.00 96.25 98 LYS A C 1
ATOM 801 O O . LYS A 1 98 ? 18.956 8.008 -24.751 1.00 96.25 98 LYS A O 1
ATOM 806 N N . SER A 1 99 ? 18.540 8.704 -22.659 1.00 95.69 99 SER A N 1
ATOM 807 C CA . SER A 1 99 ? 19.144 10.034 -22.809 1.00 95.69 99 SER A CA 1
ATOM 808 C C . SER A 1 99 ? 20.645 10.081 -22.501 1.00 95.69 99 SER A C 1
ATOM 810 O O . SER A 1 99 ? 21.245 11.153 -22.558 1.00 95.69 99 SER A O 1
ATOM 812 N N . SER A 1 100 ? 21.263 8.965 -22.104 1.00 94.00 100 SER A N 1
ATOM 813 C CA . SER A 1 100 ? 22.665 8.960 -21.686 1.00 94.00 100 SER A CA 1
ATOM 814 C C . SER A 1 100 ? 23.629 8.874 -22.868 1.00 94.00 100 SER A C 1
ATOM 816 O O . SER A 1 100 ? 23.517 7.982 -23.700 1.00 94.00 100 SER A O 1
ATOM 818 N N . LEU A 1 101 ? 24.635 9.752 -22.884 1.00 91.81 101 LEU A N 1
ATOM 819 C CA . LEU A 1 101 ? 25.709 9.763 -23.889 1.00 91.81 101 LEU A CA 1
ATOM 820 C 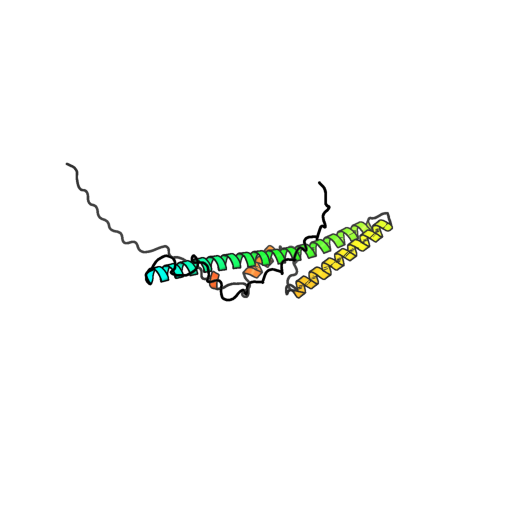C . LEU A 1 101 ? 26.830 8.750 -23.597 1.00 91.81 101 LEU A C 1
ATOM 822 O O . LEU A 1 101 ? 27.705 8.542 -24.431 1.00 91.81 101 LEU A O 1
ATOM 826 N N . ARG A 1 102 ? 26.856 8.166 -22.390 1.00 95.56 102 ARG A N 1
ATOM 827 C CA . ARG A 1 102 ? 27.886 7.210 -21.958 1.00 95.56 102 ARG A CA 1
ATOM 828 C C . ARG A 1 102 ? 27.269 5.829 -21.803 1.00 95.56 102 ARG A C 1
ATOM 830 O O . ARG A 1 102 ? 26.417 5.636 -20.936 1.00 95.56 102 ARG A O 1
ATOM 837 N N . ASP A 1 103 ? 27.787 4.852 -22.539 1.00 93.50 103 ASP A N 1
ATOM 838 C CA . ASP A 1 103 ? 27.266 3.479 -22.530 1.00 93.50 103 ASP A CA 1
ATOM 839 C C . ASP A 1 103 ? 27.210 2.867 -21.126 1.00 93.50 103 ASP A C 1
ATOM 841 O O . ASP A 1 103 ? 26.208 2.267 -20.742 1.00 93.50 103 ASP A O 1
ATOM 845 N N . GLY A 1 104 ? 28.237 3.089 -20.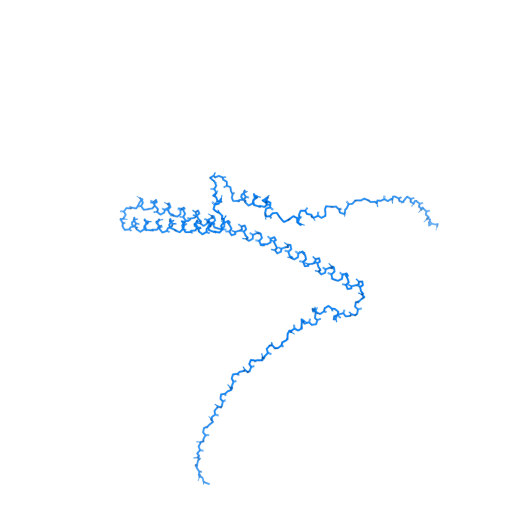299 1.00 95.75 104 GLY A N 1
ATOM 846 C CA . GLY A 1 104 ? 28.253 2.588 -18.920 1.00 95.75 104 GLY A CA 1
ATOM 847 C C . GLY A 1 104 ? 27.112 3.143 -18.055 1.00 95.75 104 GLY A C 1
ATOM 848 O O . GLY A 1 104 ? 26.509 2.409 -17.270 1.00 95.75 104 GLY A O 1
ATOM 849 N N . HIS A 1 105 ? 26.767 4.422 -18.227 1.00 96.31 105 HIS A N 1
ATOM 850 C CA . HIS A 1 105 ? 25.638 5.037 -17.525 1.00 96.31 105 HIS A CA 1
ATOM 851 C C . HIS A 1 105 ? 24.307 4.489 -18.047 1.00 96.31 105 HIS A C 1
ATOM 853 O O . HIS A 1 105 ? 23.423 4.182 -17.247 1.00 96.31 105 HIS A O 1
ATOM 859 N N . ALA A 1 106 ? 24.181 4.311 -19.366 1.00 97.44 106 ALA A N 1
ATOM 860 C CA . ALA A 1 106 ? 22.995 3.722 -19.979 1.00 97.44 106 ALA A CA 1
ATOM 861 C C . ALA A 1 106 ? 22.742 2.297 -19.462 1.00 97.44 106 ALA A C 1
ATOM 863 O O . ALA A 1 106 ? 21.625 1.975 -19.057 1.00 97.44 106 ALA A O 1
ATOM 864 N N . VAL A 1 107 ? 23.778 1.455 -19.402 1.00 97.94 107 VAL A N 1
ATOM 865 C CA . VAL A 1 107 ? 23.683 0.081 -18.882 1.00 97.94 107 VAL A CA 1
ATOM 866 C C . VAL A 1 107 ? 23.268 0.070 -17.410 1.00 97.94 107 VAL A C 1
ATOM 868 O O . VAL A 1 107 ? 22.359 -0.673 -17.031 1.00 97.94 107 VAL A O 1
ATOM 871 N N . TYR A 1 108 ? 23.875 0.918 -16.575 1.00 97.94 108 TYR A N 1
ATOM 872 C CA . TYR A 1 108 ? 23.504 1.011 -15.162 1.00 97.94 108 TYR A CA 1
ATOM 873 C C . TYR A 1 108 ? 22.055 1.479 -14.970 1.00 97.94 108 TYR A C 1
ATOM 875 O O . TYR A 1 108 ? 21.312 0.895 -14.178 1.00 97.94 108 TYR A O 1
ATOM 883 N N . ALA A 1 109 ? 21.627 2.487 -15.731 1.00 98.12 109 ALA A N 1
ATOM 884 C CA . ALA A 1 109 ? 20.259 2.985 -15.694 1.00 98.12 109 ALA A CA 1
ATOM 885 C C . ALA A 1 109 ? 19.248 1.909 -16.126 1.00 98.12 109 ALA A C 1
ATOM 887 O O . ALA A 1 109 ? 18.249 1.711 -15.437 1.00 98.12 109 ALA A O 1
ATOM 888 N N . ARG A 1 110 ? 19.540 1.118 -17.172 1.00 98.25 110 ARG A N 1
ATOM 889 C CA . ARG A 1 110 ? 18.709 -0.044 -17.556 1.00 98.25 110 ARG A CA 1
ATOM 890 C C . ARG A 1 110 ? 18.612 -1.069 -16.433 1.00 98.25 110 ARG A C 1
ATOM 892 O O . ARG A 1 110 ? 17.518 -1.530 -16.122 1.00 98.25 110 ARG A O 1
ATOM 899 N N . LYS A 1 111 ? 19.733 -1.391 -15.779 1.00 98.50 111 LYS A N 1
ATOM 900 C CA . LYS A 1 111 ? 19.738 -2.304 -14.626 1.00 98.50 111 LYS A CA 1
ATOM 901 C C . LYS A 1 111 ? 18.816 -1.799 -13.513 1.00 98.50 111 LYS A C 1
ATOM 903 O O . LYS A 1 111 ? 18.076 -2.588 -12.931 1.00 98.50 111 LYS A O 1
ATOM 908 N N . LYS A 1 112 ? 18.833 -0.495 -13.220 1.00 98.44 112 LYS A N 1
ATOM 909 C CA . LYS A 1 112 ? 17.939 0.109 -12.221 1.00 98.44 112 LYS A CA 1
ATOM 910 C C . LYS A 1 112 ? 16.480 0.104 -12.660 1.00 98.44 112 LYS A C 1
ATOM 912 O O . LYS A 1 112 ? 15.631 -0.227 -11.840 1.00 98.44 112 LYS A O 1
ATOM 917 N N . ALA A 1 113 ? 16.195 0.386 -13.927 1.00 98.50 113 ALA A N 1
ATOM 918 C CA . ALA A 1 113 ? 14.842 0.297 -14.463 1.00 98.50 113 ALA A CA 1
ATOM 919 C C . ALA A 1 113 ? 14.245 -1.107 -14.280 1.00 98.50 113 ALA A C 1
ATOM 921 O O . ALA A 1 113 ? 13.138 -1.236 -13.757 1.00 98.50 113 ALA A O 1
ATOM 922 N N . ILE A 1 114 ? 15.013 -2.149 -14.623 1.00 98.50 114 ILE A N 1
ATOM 923 C CA . ILE A 1 114 ? 14.616 -3.555 -14.447 1.00 98.50 114 ILE A CA 1
ATOM 924 C C . ILE A 1 114 ? 14.405 -3.877 -12.963 1.00 98.50 114 ILE A C 1
ATOM 926 O O . ILE A 1 114 ? 13.372 -4.427 -12.599 1.00 98.50 114 ILE A O 1
ATOM 930 N N . MET A 1 115 ? 15.334 -3.473 -12.091 1.00 98.62 115 MET A N 1
ATOM 931 C CA . MET A 1 115 ? 15.213 -3.675 -10.641 1.00 98.62 115 MET A CA 1
ATOM 932 C C . MET A 1 115 ? 13.911 -3.077 -10.084 1.00 98.62 115 MET A C 1
ATOM 934 O O . MET A 1 115 ? 13.216 -3.731 -9.312 1.00 98.62 115 MET A O 1
ATOM 938 N N . PHE A 1 116 ? 13.563 -1.847 -10.473 1.00 98.56 116 PHE A N 1
ATOM 939 C CA . PHE A 1 116 ? 12.315 -1.214 -10.042 1.00 98.56 116 PHE A CA 1
ATOM 940 C C . PHE A 1 116 ? 11.074 -1.890 -10.636 1.00 98.56 116 PHE A C 1
ATOM 942 O O . PHE A 1 116 ? 10.092 -2.052 -9.917 1.00 98.56 116 PHE A O 1
ATOM 949 N N . ALA A 1 117 ? 11.126 -2.353 -11.888 1.00 98.25 117 ALA A N 1
ATOM 950 C CA . ALA A 1 117 ? 10.036 -3.126 -12.484 1.00 98.25 117 ALA A CA 1
ATOM 951 C C . ALA A 1 117 ? 9.793 -4.448 -11.735 1.00 98.25 117 ALA A C 1
ATOM 953 O O . ALA A 1 117 ? 8.651 -4.805 -11.453 1.00 98.25 117 ALA A O 1
ATOM 954 N N . GLU A 1 118 ? 10.859 -5.152 -11.343 1.00 98.31 118 GLU A N 1
ATOM 955 C CA . GLU A 1 118 ? 10.742 -6.359 -10.521 1.00 98.31 118 GLU A CA 1
ATOM 956 C C . GLU A 1 118 ? 10.147 -6.070 -9.142 1.00 98.31 118 GLU A C 1
ATOM 958 O O . GLU A 1 118 ? 9.323 -6.847 -8.663 1.00 98.31 118 GLU A O 1
ATOM 963 N N . MET A 1 119 ? 10.551 -4.971 -8.495 1.00 98.12 119 MET A N 1
ATOM 964 C CA . MET A 1 119 ? 9.989 -4.577 -7.199 1.00 98.12 119 MET A CA 1
ATOM 965 C C . MET A 1 119 ? 8.510 -4.202 -7.310 1.00 98.12 119 MET A C 1
ATOM 967 O O . MET A 1 119 ? 7.736 -4.621 -6.456 1.00 98.12 119 MET A O 1
ATOM 971 N N . ALA A 1 120 ? 8.106 -3.491 -8.369 1.00 96.31 120 ALA A N 1
ATOM 972 C CA . ALA A 1 120 ? 6.699 -3.202 -8.648 1.00 96.31 120 ALA A CA 1
ATOM 973 C C . ALA A 1 120 ? 5.889 -4.496 -8.783 1.00 96.31 120 ALA A C 1
ATOM 975 O O . ALA A 1 120 ? 4.876 -4.660 -8.110 1.00 96.31 120 ALA A O 1
ATOM 976 N N . ARG A 1 121 ? 6.391 -5.452 -9.578 1.00 96.06 121 ARG A N 1
ATOM 977 C CA . ARG A 1 121 ? 5.746 -6.754 -9.771 1.00 96.06 121 ARG A CA 1
ATOM 978 C C . ARG A 1 121 ? 5.612 -7.524 -8.457 1.00 96.06 121 ARG A C 1
ATOM 980 O O . ARG A 1 121 ? 4.520 -7.953 -8.126 1.00 96.06 121 ARG A O 1
ATOM 987 N N . ARG A 1 122 ? 6.693 -7.652 -7.677 1.00 97.12 122 ARG A N 1
ATOM 988 C CA . ARG A 1 122 ? 6.655 -8.351 -6.377 1.00 97.12 122 ARG A CA 1
ATOM 989 C C . ARG A 1 122 ? 5.694 -7.685 -5.392 1.00 97.12 122 ARG A C 1
ATOM 991 O O . ARG A 1 122 ? 4.981 -8.388 -4.689 1.00 97.12 122 ARG A O 1
ATOM 998 N N . ALA A 1 123 ? 5.684 -6.354 -5.332 1.00 94.69 123 ALA A N 1
ATOM 999 C CA . ALA A 1 123 ? 4.770 -5.620 -4.462 1.00 94.69 123 ALA A CA 1
ATOM 1000 C C . ALA A 1 123 ? 3.307 -5.818 -4.889 1.00 94.69 1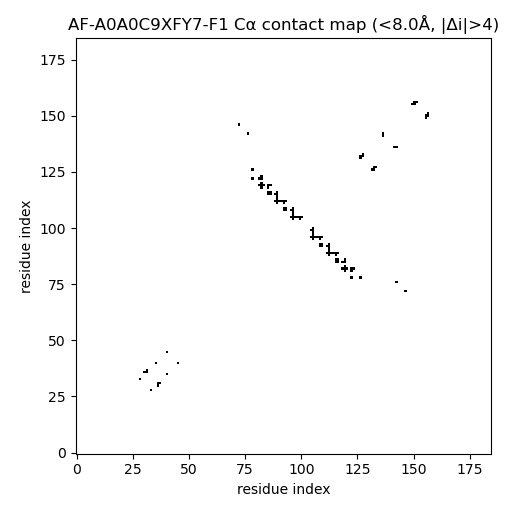23 ALA A C 1
ATOM 1002 O O . ALA A 1 123 ? 2.449 -6.005 -4.033 1.00 94.69 123 ALA A O 1
ATOM 1003 N N . GLN A 1 124 ? 3.031 -5.834 -6.197 1.00 94.44 124 GLN A N 1
ATOM 1004 C CA . GLN A 1 124 ? 1.704 -6.131 -6.730 1.00 94.44 124 GLN A CA 1
ATOM 1005 C C . GLN A 1 124 ? 1.279 -7.571 -6.427 1.00 94.44 124 GLN A C 1
ATOM 1007 O O . GLN A 1 124 ? 0.154 -7.775 -5.987 1.00 94.44 124 GLN A O 1
ATOM 1012 N N . ASP A 1 125 ? 2.168 -8.551 -6.609 1.00 94.75 125 ASP A N 1
ATOM 1013 C CA . ASP A 1 125 ? 1.895 -9.957 -6.285 1.00 94.75 125 ASP A CA 1
ATOM 1014 C C . ASP A 1 125 ? 1.518 -10.097 -4.800 1.00 94.75 125 ASP A C 1
ATOM 1016 O O . ASP A 1 125 ? 0.467 -10.636 -4.480 1.00 94.75 125 ASP A O 1
ATOM 1020 N N . GLN A 1 126 ? 2.307 -9.507 -3.894 1.00 94.69 126 GLN A N 1
ATOM 1021 C CA . GLN A 1 126 ? 2.019 -9.522 -2.454 1.00 94.69 126 GLN A CA 1
ATOM 1022 C C . GLN A 1 126 ? 0.692 -8.841 -2.103 1.00 94.69 126 GLN A C 1
ATOM 1024 O O . GLN A 1 126 ? -0.031 -9.303 -1.222 1.00 94.69 126 GLN A O 1
ATOM 1029 N N . PHE A 1 127 ? 0.368 -7.739 -2.779 1.00 92.50 127 PHE A N 1
ATOM 1030 C CA . PHE A 1 127 ? -0.896 -7.038 -2.579 1.00 92.50 127 PHE A CA 1
ATOM 1031 C C . PHE A 1 127 ? -2.087 -7.878 -3.064 1.00 92.50 127 PHE A C 1
ATOM 1033 O O . PHE A 1 127 ? -3.116 -7.954 -2.393 1.00 92.50 127 PHE A O 1
ATOM 1040 N N . ASN A 1 128 ? -1.926 -8.577 -4.186 1.00 91.81 128 ASN A N 1
ATOM 1041 C CA . ASN A 1 128 ? -2.934 -9.481 -4.727 1.00 91.81 1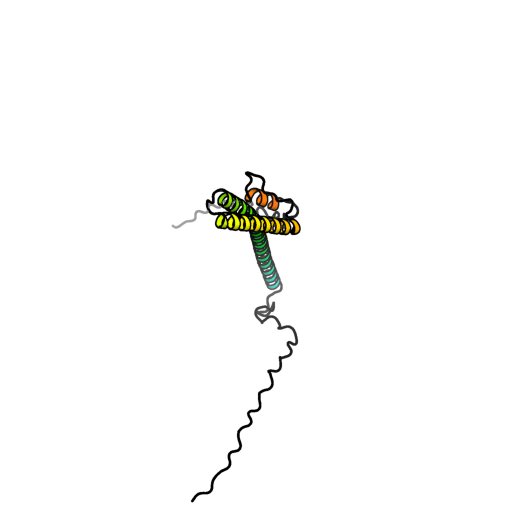28 ASN A CA 1
ATOM 1042 C C . ASN A 1 128 ? -3.140 -10.708 -3.827 1.00 91.81 128 ASN A C 1
ATOM 1044 O O . ASN A 1 128 ? -4.284 -11.044 -3.528 1.00 91.81 128 ASN A O 1
ATOM 1048 N N . ASP A 1 129 ? -2.052 -11.327 -3.359 1.00 93.19 129 ASP A N 1
ATOM 1049 C CA . ASP A 1 129 ? -2.063 -12.491 -2.462 1.00 93.19 129 ASP A CA 1
ATOM 1050 C C . ASP A 1 129 ? -2.744 -12.178 -1.122 1.00 93.19 129 ASP A C 1
ATOM 1052 O O . ASP A 1 129 ? -3.382 -13.042 -0.522 1.00 93.19 129 ASP A O 1
ATOM 1056 N N . ALA A 1 130 ? -2.663 -10.924 -0.671 1.00 89.94 130 ALA A N 1
ATOM 1057 C CA . ALA A 1 130 ? -3.367 -10.436 0.511 1.00 89.94 130 ALA A CA 1
ATOM 1058 C C . ALA A 1 130 ? -4.875 -10.176 0.281 1.00 89.94 130 ALA A C 1
ATOM 1060 O O . ALA A 1 130 ? -5.549 -9.683 1.182 1.00 89.94 130 ALA A O 1
ATOM 1061 N N . GLY A 1 131 ? -5.414 -10.504 -0.901 1.00 88.56 131 GLY A N 1
ATOM 1062 C CA . GLY A 1 131 ? -6.839 -10.393 -1.236 1.00 88.56 131 GLY A CA 1
ATOM 1063 C C . GLY A 1 131 ? -7.233 -9.103 -1.964 1.00 88.56 131 GLY A C 1
ATOM 1064 O O . GLY A 1 131 ? -8.400 -8.921 -2.315 1.00 88.56 131 GLY A O 1
ATOM 1065 N N . TYR A 1 132 ? -6.280 -8.216 -2.260 1.00 85.62 132 TYR A N 1
ATOM 1066 C CA . TYR A 1 132 ? -6.555 -6.909 -2.866 1.00 85.62 132 TYR A CA 1
ATOM 1067 C C . TYR A 1 132 ? -6.411 -6.894 -4.394 1.00 85.62 132 TYR A C 1
ATOM 1069 O O . TYR A 1 132 ? -6.293 -5.832 -4.997 1.00 85.62 132 TYR A O 1
ATOM 1077 N N . ALA A 1 133 ? -6.465 -8.056 -5.054 1.00 84.62 133 ALA A N 1
ATOM 1078 C CA . ALA A 1 133 ? -6.310 -8.164 -6.511 1.00 84.62 133 ALA A CA 1
ATOM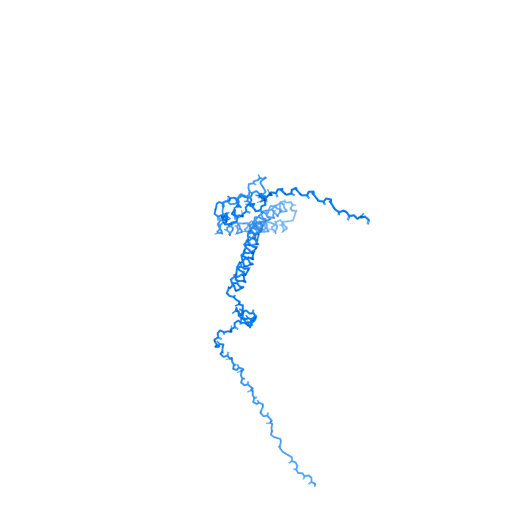 1079 C C . ALA A 1 133 ? -7.343 -7.347 -7.313 1.00 84.62 133 ALA A C 1
ATOM 1081 O O . ALA A 1 133 ? -7.059 -6.887 -8.416 1.00 84.62 133 ALA A O 1
ATOM 1082 N N . HIS A 1 134 ? -8.533 -7.130 -6.746 1.00 77.62 134 HIS A N 1
ATOM 1083 C CA . HIS A 1 134 ? -9.591 -6.306 -7.336 1.00 77.62 134 HIS A CA 1
ATOM 1084 C C . HIS A 1 134 ? -9.293 -4.796 -7.273 1.00 77.62 134 HIS A C 1
ATOM 1086 O O . HIS A 1 134 ? -10.005 -3.995 -7.876 1.00 77.62 134 HIS A O 1
ATOM 1092 N N . ARG A 1 135 ? -8.244 -4.383 -6.550 1.00 73.44 135 ARG A N 1
ATOM 1093 C CA . ARG A 1 135 ? -7.920 -2.979 -6.285 1.00 73.44 135 ARG A CA 1
ATOM 1094 C C . ARG A 1 135 ? -6.861 -2.471 -7.236 1.00 73.44 135 ARG A C 1
ATOM 1096 O O . ARG A 1 135 ? -5.698 -2.270 -6.886 1.00 73.44 135 ARG A O 1
ATOM 1103 N N . VAL A 1 136 ? -7.302 -2.217 -8.456 1.00 70.44 136 VAL A N 1
ATOM 1104 C CA . VAL A 1 136 ? -6.538 -1.441 -9.425 1.00 70.44 136 VAL A CA 1
ATOM 1105 C C . VAL A 1 136 ? -7.034 -0.007 -9.338 1.00 70.44 136 VAL A C 1
ATOM 1107 O O . VAL A 1 136 ? -8.223 0.239 -9.529 1.00 70.44 136 VAL A O 1
ATOM 1110 N N . LEU A 1 137 ? -6.146 0.943 -9.020 1.00 68.12 137 LEU A N 1
ATOM 1111 C CA . LEU A 1 137 ? -6.530 2.353 -9.078 1.00 68.12 137 LEU A CA 1
ATOM 1112 C C . LEU A 1 137 ? -6.659 2.741 -10.546 1.00 68.12 137 LEU A C 1
ATOM 1114 O O . LEU A 1 137 ? -5.653 2.824 -11.254 1.00 68.12 137 LEU A O 1
ATOM 1118 N N . GLU A 1 138 ? -7.894 2.940 -10.985 1.00 70.50 138 GLU A N 1
ATOM 1119 C CA . GLU A 1 138 ? -8.173 3.443 -12.322 1.00 70.50 138 GLU A CA 1
ATOM 1120 C C . GLU A 1 138 ? -7.591 4.850 -12.482 1.00 70.50 138 GLU A C 1
ATOM 1122 O O . GLU A 1 138 ? -7.482 5.627 -11.526 1.00 70.50 138 GLU A O 1
ATOM 1127 N N . GLU A 1 139 ? -7.196 5.178 -13.708 1.00 69.19 139 GLU A N 1
ATOM 1128 C CA . GLU A 1 139 ? -6.636 6.484 -14.023 1.00 69.19 139 GLU A CA 1
ATOM 1129 C C . GLU A 1 139 ? -7.670 7.585 -13.730 1.00 69.19 139 GLU A C 1
ATOM 1131 O O . GLU A 1 139 ? -8.790 7.558 -14.234 1.00 69.19 139 GLU A O 1
ATOM 1136 N N . GLY A 1 140 ? -7.305 8.536 -12.866 1.00 70.12 140 GLY A N 1
ATOM 1137 C CA . GLY A 1 140 ? -8.170 9.649 -12.461 1.00 70.12 140 GLY A CA 1
ATOM 1138 C C . GLY A 1 140 ? -9.002 9.425 -11.194 1.00 70.12 140 GLY A C 1
ATOM 1139 O O . GLY A 1 140 ? -9.512 10.406 -10.658 1.00 70.12 140 GLY A O 1
ATOM 1140 N N . LYS A 1 141 ? -9.096 8.199 -10.662 1.00 72.06 141 LYS A N 1
ATOM 1141 C CA . LYS A 1 141 ? -9.676 7.977 -9.326 1.00 72.06 141 LYS A CA 1
ATOM 1142 C C . LYS A 1 141 ? -8.657 8.287 -8.241 1.00 72.06 141 LYS A C 1
ATOM 1144 O O . LYS A 1 141 ? -7.452 8.199 -8.478 1.00 72.06 141 LYS A O 1
ATOM 1149 N N . ILE A 1 142 ? -9.121 8.646 -7.048 1.00 78.81 142 ILE A N 1
ATOM 1150 C CA . ILE A 1 142 ? -8.253 8.818 -5.880 1.00 78.81 142 ILE A CA 1
ATOM 1151 C C . ILE A 1 142 ? -8.473 7.681 -4.891 1.00 78.81 142 ILE A C 1
ATOM 1153 O O . ILE A 1 142 ? -9.511 7.035 -4.864 1.00 78.81 142 ILE A O 1
ATOM 1157 N N . LEU A 1 143 ? -7.468 7.418 -4.057 1.00 76.44 143 LEU A N 1
ATOM 1158 C CA . LEU A 1 143 ? -7.548 6.356 -3.055 1.00 76.44 143 LEU A CA 1
ATOM 1159 C C . LEU A 1 143 ? -8.735 6.539 -2.095 1.00 76.44 143 LEU A C 1
ATOM 1161 O O . LEU A 1 143 ? -9.329 5.554 -1.670 1.00 76.44 143 LEU A O 1
ATOM 1165 N N . ALA A 1 144 ? -9.077 7.791 -1.781 1.00 78.50 144 ALA A N 1
ATOM 1166 C CA . ALA A 1 144 ? -10.198 8.111 -0.906 1.00 78.50 144 ALA A CA 1
ATOM 1167 C C . ALA A 1 144 ? -11.526 7.540 -1.429 1.00 78.50 144 ALA A C 1
ATOM 1169 O O . ALA A 1 144 ? -12.325 7.071 -0.628 1.00 78.50 144 ALA A O 1
ATOM 1170 N N . ASP A 1 145 ? -11.719 7.489 -2.752 1.00 81.69 145 ASP A N 1
ATOM 1171 C CA . ASP A 1 145 ? -12.929 6.925 -3.359 1.00 81.69 145 ASP A CA 1
ATOM 1172 C C . ASP A 1 145 ? -13.056 5.427 -3.044 1.00 81.69 145 ASP A C 1
ATOM 1174 O O . ASP A 1 145 ? -14.138 4.935 -2.741 1.00 81.69 145 ASP A O 1
ATOM 1178 N N . TYR A 1 146 ? -11.934 4.699 -3.058 1.00 77.62 146 TYR A N 1
ATOM 1179 C CA . TYR A 1 146 ? -11.907 3.272 -2.729 1.00 77.62 146 TYR A CA 1
ATOM 1180 C C . TYR A 1 146 ? -12.098 3.024 -1.233 1.00 77.62 146 TYR A C 1
ATOM 1182 O O . TYR A 1 146 ? -12.825 2.111 -0.863 1.00 77.62 146 TYR A O 1
ATOM 1190 N N . ILE A 1 147 ? -11.502 3.858 -0.375 1.00 82.31 147 ILE A N 1
ATOM 1191 C CA . ILE A 1 147 ? -11.715 3.778 1.078 1.00 82.31 147 ILE A CA 1
ATOM 1192 C C . ILE A 1 147 ? -13.193 4.019 1.415 1.00 82.31 147 ILE A C 1
ATOM 1194 O O . ILE A 1 147 ? -13.754 3.335 2.266 1.00 82.31 147 ILE A O 1
ATOM 1198 N N . GLN A 1 148 ? -13.848 4.958 0.729 1.00 82.31 148 GLN A N 1
ATOM 1199 C CA . GLN A 1 148 ? -15.270 5.214 0.934 1.00 82.31 148 GLN A CA 1
ATOM 1200 C C . GLN A 1 148 ? -16.122 3.996 0.549 1.00 82.31 148 GLN A C 1
ATOM 1202 O O . GLN A 1 148 ? -16.968 3.573 1.334 1.00 82.31 148 GLN A O 1
ATOM 1207 N N . ILE A 1 149 ? -15.839 3.379 -0.604 1.00 80.94 149 ILE A N 1
ATOM 1208 C CA . ILE A 1 149 ? -16.496 2.134 -1.034 1.00 80.94 149 ILE A CA 1
ATOM 1209 C C . ILE A 1 149 ? -16.302 1.021 0.007 1.00 80.94 149 ILE A C 1
ATOM 1211 O O . ILE A 1 149 ? -17.236 0.273 0.283 1.00 80.94 149 ILE A O 1
ATOM 1215 N N . ASP A 1 150 ? -15.122 0.919 0.621 1.00 78.94 150 ASP A N 1
ATOM 1216 C CA . ASP A 1 150 ? -14.857 -0.102 1.640 1.00 78.94 150 ASP A CA 1
ATOM 1217 C C . ASP A 1 150 ? -15.684 0.080 2.887 1.00 78.94 150 ASP A C 1
ATOM 1219 O O . ASP A 1 150 ? -16.194 -0.899 3.423 1.00 78.94 150 ASP A O 1
ATOM 1223 N N . ARG A 1 151 ? -15.793 1.320 3.357 1.00 80.88 151 ARG A N 1
ATOM 1224 C CA . ARG A 1 151 ? -16.581 1.657 4.541 1.00 80.88 151 ARG A CA 1
ATOM 1225 C C . ARG A 1 151 ? -18.065 1.377 4.322 1.00 80.88 151 ARG A C 1
ATOM 1227 O O . ARG A 1 151 ? -18.769 1.059 5.273 1.00 80.88 151 ARG A O 1
ATOM 1234 N N . GLU A 1 152 ? -18.519 1.470 3.077 1.00 82.69 152 GLU A N 1
ATOM 1235 C CA . GLU A 1 152 ? -19.890 1.175 2.656 1.00 82.69 152 GLU A CA 1
ATOM 1236 C C . GLU A 1 152 ? -20.112 -0.310 2.316 1.00 82.69 152 GLU A C 1
ATOM 1238 O O . GLU A 1 152 ? -21.254 -0.739 2.137 1.00 82.69 152 GLU A O 1
ATOM 1243 N N . HIS A 1 153 ? -19.049 -1.120 2.236 1.00 77.81 153 HIS A N 1
ATOM 1244 C CA . HIS A 1 153 ? -19.169 -2.535 1.903 1.00 77.81 153 HIS A CA 1
ATOM 1245 C C . HIS A 1 153 ? -19.824 -3.309 3.061 1.00 77.81 153 HIS A C 1
ATOM 1247 O O . HIS A 1 153 ? -19.336 -3.222 4.189 1.00 77.81 153 HIS A O 1
ATOM 1253 N N . PRO A 1 154 ? -20.865 -4.128 2.813 1.00 73.56 154 PRO A N 1
ATOM 1254 C CA . PRO A 1 154 ? -21.613 -4.827 3.864 1.00 73.56 154 PRO A CA 1
ATOM 1255 C C . PRO A 1 154 ? -20.748 -5.643 4.829 1.00 73.56 154 PRO A C 1
ATOM 1257 O O . PRO A 1 154 ? -21.029 -5.669 6.022 1.00 73.56 154 PRO A O 1
ATOM 1260 N N . ASP A 1 155 ? -19.675 -6.255 4.325 1.00 75.12 155 ASP A N 1
ATOM 1261 C CA . ASP A 1 155 ? -18.756 -7.072 5.133 1.00 75.12 155 ASP A CA 1
ATOM 1262 C C . ASP A 1 155 ? -17.864 -6.244 6.077 1.00 75.12 155 ASP A C 1
ATOM 1264 O O . ASP A 1 155 ? -17.310 -6.783 7.033 1.00 75.12 155 ASP A O 1
ATOM 1268 N N . ASN A 1 156 ? -17.727 -4.941 5.818 1.00 72.94 156 ASN A N 1
ATOM 1269 C CA . ASN A 1 156 ? -16.923 -4.007 6.610 1.00 72.94 156 ASN A CA 1
ATOM 1270 C C . ASN A 1 156 ? -17.791 -3.082 7.475 1.00 72.94 156 ASN A C 1
ATOM 1272 O O . ASN A 1 156 ? -17.278 -2.395 8.360 1.00 72.94 156 ASN A O 1
ATOM 1276 N N . ILE A 1 157 ? -19.104 -3.049 7.226 1.00 71.38 157 ILE A N 1
ATOM 1277 C CA . ILE A 1 157 ? -20.060 -2.361 8.084 1.00 71.38 157 ILE A CA 1
ATOM 1278 C C . ILE A 1 157 ? -20.181 -3.168 9.370 1.00 71.38 157 ILE A C 1
ATOM 1280 O O . ILE A 1 157 ? -20.586 -4.326 9.355 1.00 71.38 157 ILE A O 1
ATOM 1284 N N . ILE A 1 158 ? -19.888 -2.534 10.503 1.00 65.44 158 ILE A N 1
ATOM 1285 C CA . ILE A 1 158 ? -20.152 -3.103 11.824 1.00 65.44 158 ILE A CA 1
ATOM 1286 C C . ILE A 1 158 ? -21.553 -2.629 12.233 1.00 65.44 158 ILE A C 1
ATOM 1288 O O . ILE A 1 158 ? -21.707 -1.478 12.654 1.00 65.44 158 ILE A O 1
ATOM 1292 N N . PRO A 1 159 ? -22.604 -3.470 12.114 1.00 61.06 159 PRO A N 1
ATOM 1293 C CA . PRO A 1 159 ? -23.994 -3.015 12.242 1.00 61.06 159 PRO A CA 1
ATOM 1294 C C . PRO A 1 159 ? -24.322 -2.470 13.638 1.00 61.06 159 PRO A C 1
ATOM 1296 O O . PRO A 1 159 ? -25.219 -1.647 13.795 1.00 61.06 159 PRO A O 1
ATOM 1299 N N . GLN A 1 160 ? -23.553 -2.896 14.644 1.00 59.78 160 GLN A N 1
ATOM 1300 C CA . GLN A 1 160 ? -23.656 -2.459 16.037 1.00 59.78 160 GLN A CA 1
ATOM 1301 C C . GLN A 1 160 ? -23.377 -0.951 16.212 1.00 59.78 160 GLN A C 1
ATOM 1303 O O . GLN A 1 160 ? -23.867 -0.363 17.167 1.00 59.78 160 GLN A O 1
ATOM 1308 N N . LEU A 1 161 ? -22.630 -0.317 15.296 1.00 54.91 161 LEU A N 1
ATOM 1309 C CA . LEU A 1 161 ? -22.298 1.119 15.350 1.00 54.91 161 LEU A CA 1
ATOM 1310 C C . LEU A 1 161 ? -23.345 2.001 14.655 1.00 54.91 161 LEU A C 1
ATOM 1312 O O . LEU A 1 161 ? -23.532 3.162 15.015 1.00 54.91 161 LEU A O 1
ATOM 1316 N N . LEU A 1 162 ? -24.060 1.443 13.668 1.00 57.06 162 LEU A N 1
ATOM 1317 C CA . LEU A 1 162 ? -25.198 2.101 13.008 1.00 57.06 162 LEU A CA 1
ATOM 1318 C C . LEU A 1 162 ? -26.401 2.247 13.952 1.00 57.06 162 LEU A C 1
ATOM 1320 O O . LEU A 1 162 ? -27.263 3.093 13.731 1.00 57.06 162 LEU A O 1
ATOM 1324 N N . LEU A 1 163 ? -26.431 1.453 15.024 1.00 52.06 163 LEU A N 1
ATOM 1325 C CA . LEU A 1 163 ? -27.374 1.540 16.134 1.00 52.06 163 LEU A CA 1
ATOM 1326 C C . LEU A 1 163 ? -26.817 2.426 17.261 1.00 52.06 163 LEU A C 1
ATOM 1328 O O . LEU A 1 163 ? -26.858 2.064 18.433 1.00 52.06 163 LEU A O 1
ATOM 1332 N N . SER A 1 164 ? -26.312 3.614 16.931 1.00 46.16 164 SER A N 1
ATOM 1333 C CA . SER A 1 164 ? -26.248 4.671 17.943 1.00 46.16 164 SER A CA 1
ATOM 1334 C C . SER A 1 164 ? -27.688 5.072 18.292 1.00 46.16 164 SER A C 1
ATOM 1336 O O . SER A 1 164 ? -28.479 5.295 17.368 1.00 46.16 164 SER A O 1
ATOM 1338 N N . PRO A 1 165 ? -28.080 5.178 19.576 1.00 46.88 165 PRO A N 1
ATOM 1339 C CA . PRO A 1 165 ? -29.401 5.670 19.932 1.00 46.88 165 PRO A CA 1
ATOM 1340 C C . PRO A 1 165 ? -29.512 7.127 19.477 1.00 46.88 165 PRO A C 1
ATOM 1342 O O . PRO A 1 165 ? -28.988 8.051 20.097 1.00 46.88 165 PRO A O 1
ATOM 1345 N N . THR A 1 166 ? -30.190 7.325 18.350 1.00 44.28 166 THR A N 1
ATOM 1346 C CA . THR A 1 166 ? -30.734 8.624 17.973 1.00 44.28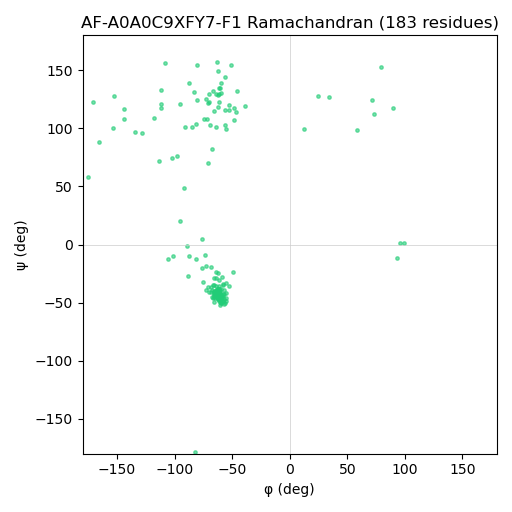 166 THR A CA 1
ATOM 1347 C C . THR A 1 166 ? -31.735 9.025 19.058 1.00 44.28 166 THR A C 1
ATOM 1349 O O .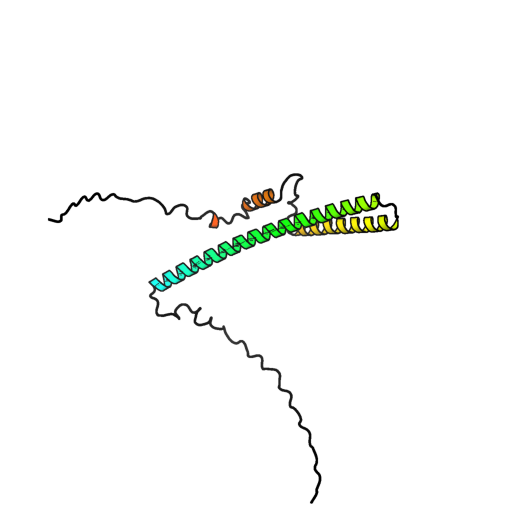 THR A 1 166 ? -32.603 8.236 19.424 1.00 44.28 166 THR A O 1
ATOM 1352 N N . SER A 1 167 ? -31.573 10.250 19.565 1.00 44.62 167 SER A N 1
ATOM 1353 C CA . SER A 1 167 ? -32.495 11.007 20.425 1.00 44.62 167 SER A CA 1
ATOM 1354 C C . SER A 1 167 ? -32.914 10.379 21.764 1.00 44.62 167 SER A C 1
ATOM 1356 O O . SER A 1 167 ? -33.919 9.684 21.861 1.00 44.62 167 SER A O 1
ATOM 1358 N N . ALA A 1 168 ? -32.245 10.803 22.839 1.00 39.66 168 ALA A N 1
ATOM 1359 C CA . ALA A 1 168 ? -32.930 11.135 24.090 1.00 39.66 168 ALA A CA 1
ATOM 1360 C C . ALA A 1 168 ? -32.777 12.648 24.328 1.00 39.66 168 ALA A C 1
ATOM 1362 O O . ALA A 1 168 ? -31.973 13.099 25.137 1.00 39.66 168 ALA A O 1
ATOM 1363 N N . SER A 1 169 ? -33.484 13.439 23.521 1.00 45.78 169 SER A N 1
ATOM 1364 C CA . SER A 1 169 ? -33.692 14.875 23.719 1.00 45.78 169 SER A CA 1
ATOM 1365 C C . SER A 1 169 ? -35.019 15.255 23.060 1.00 45.78 169 SER A C 1
ATOM 1367 O O . SER A 1 169 ? -35.207 14.945 21.884 1.00 45.78 169 SER A O 1
ATOM 1369 N N . ALA A 1 170 ? -35.871 15.928 23.846 1.00 45.25 170 ALA A N 1
ATOM 1370 C CA . ALA A 1 170 ? -37.285 16.277 23.638 1.00 45.25 170 ALA A CA 1
ATOM 1371 C C . ALA A 1 170 ? -38.231 15.059 23.727 1.00 45.25 170 ALA A C 1
ATOM 1373 O O . ALA A 1 170 ? -38.023 14.062 23.053 1.00 45.25 170 ALA A O 1
ATOM 1374 N N . ASP A 1 171 ? -39.264 15.022 24.567 1.00 45.75 171 ASP A N 1
ATOM 1375 C CA . ASP A 1 171 ? -40.204 16.089 24.905 1.00 45.75 171 ASP A CA 1
ATOM 1376 C C . ASP A 1 171 ? -41.0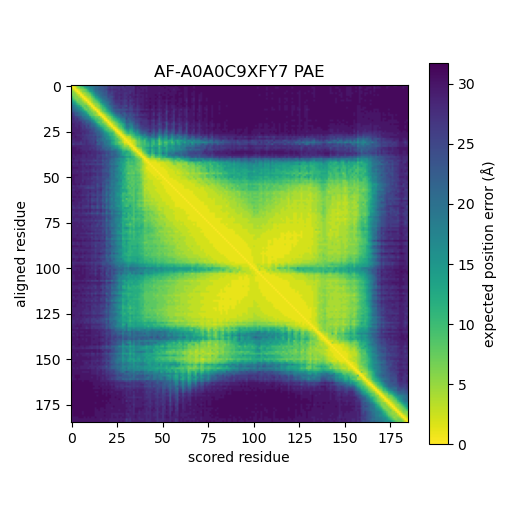71 15.624 26.091 1.00 45.75 171 ASP A C 1
ATOM 1378 O O . ASP A 1 171 ? -41.693 14.573 25.983 1.00 45.75 171 ASP A O 1
ATOM 1382 N N . GLU A 1 172 ? -41.088 16.364 27.205 1.00 37.75 172 GLU A N 1
ATOM 1383 C CA . GLU A 1 172 ? -42.274 16.489 28.068 1.00 37.75 172 GLU A CA 1
ATOM 1384 C C . GLU A 1 172 ? -42.075 17.667 29.036 1.00 37.75 172 GLU A C 1
ATOM 1386 O O . GLU A 1 172 ? -41.543 17.533 30.139 1.00 37.75 172 GLU A O 1
ATOM 1391 N N . ALA A 1 173 ? -42.474 18.860 28.599 1.00 42.66 173 ALA A N 1
ATOM 1392 C CA . ALA A 1 173 ? -42.877 19.910 29.525 1.00 42.66 173 ALA A CA 1
ATOM 1393 C C . ALA A 1 173 ? -44.372 19.746 29.831 1.00 42.66 173 ALA A C 1
ATOM 1395 O O . ALA A 1 173 ? -45.167 19.565 28.907 1.00 42.66 173 ALA A O 1
ATOM 1396 N N . PRO A 1 174 ? -44.781 19.929 31.093 1.00 38.78 174 PRO A N 1
ATOM 1397 C CA . PRO A 1 174 ? -45.994 20.697 31.346 1.00 38.78 174 PRO A CA 1
ATOM 1398 C C . PRO A 1 174 ? -45.667 22.019 32.033 1.00 38.78 174 PRO A C 1
ATOM 1400 O O . PRO A 1 174 ? -44.910 22.089 33.000 1.00 38.78 174 PRO A O 1
ATOM 1403 N N . GLN A 1 175 ? -46.271 23.069 31.490 1.00 46.12 175 GLN A N 1
ATOM 1404 C CA . GLN A 1 175 ? -46.318 24.413 32.038 1.00 46.12 175 GLN A CA 1
ATOM 1405 C C . GLN A 1 175 ? -46.991 24.400 33.418 1.00 46.12 175 GLN A C 1
ATOM 1407 O O . GLN A 1 175 ? -48.108 23.908 33.537 1.00 46.12 175 GLN A O 1
ATOM 1412 N N . GLU A 1 176 ? -46.368 25.024 34.416 1.00 40.94 176 GLU A N 1
ATOM 1413 C CA . GLU A 1 176 ? -47.061 25.514 35.610 1.00 40.94 176 GLU A CA 1
ATOM 1414 C C . GLU A 1 176 ? -46.883 27.033 35.658 1.00 40.94 176 GLU A C 1
ATOM 1416 O O . GLU A 1 176 ? -45.790 27.578 35.823 1.00 40.94 176 GLU A O 1
ATOM 1421 N N . LEU A 1 177 ? -48.000 27.695 35.383 1.00 45.78 177 LEU A N 1
ATOM 1422 C CA . LEU A 1 177 ? -48.240 29.117 35.510 1.00 45.78 177 LEU A CA 1
ATOM 1423 C C . LEU A 1 177 ? -48.654 29.355 36.969 1.00 45.78 177 LEU A C 1
ATOM 1425 O O . LEU A 1 177 ? -49.809 29.121 37.306 1.00 45.78 177 LEU A O 1
ATOM 1429 N N . SER A 1 178 ? -47.754 29.842 37.825 1.00 39.75 178 SER A N 1
ATOM 1430 C CA . SER A 1 178 ? -48.138 30.371 39.140 1.00 39.75 178 SER A CA 1
ATOM 1431 C C . SER A 1 178 ? -47.559 31.769 39.338 1.00 39.75 178 SER A C 1
ATOM 1433 O O . SER A 1 178 ? -46.402 31.962 39.709 1.00 39.75 178 SER A O 1
ATOM 1435 N N . SER A 1 179 ? -48.396 32.754 39.034 1.00 49.72 179 SER A N 1
ATOM 1436 C CA . SER A 1 179 ? -48.302 34.113 39.546 1.00 49.72 179 SER A CA 1
ATOM 1437 C C . SER A 1 179 ? -48.558 34.105 41.053 1.00 49.72 179 SER A C 1
ATOM 1439 O O . SER A 1 179 ? -49.686 33.833 41.460 1.00 49.72 179 SER A O 1
ATOM 1441 N N . GLU A 1 180 ? -47.558 34.448 41.856 1.00 49.44 180 GLU A N 1
ATOM 1442 C CA . GLU A 1 180 ? -47.754 34.878 43.242 1.00 49.44 180 GLU A CA 1
ATOM 1443 C C . GLU A 1 180 ? -46.888 36.120 43.477 1.00 49.44 180 GLU A C 1
ATOM 1445 O O . GLU A 1 180 ? -45.678 36.048 43.689 1.00 49.44 180 GLU A O 1
ATOM 1450 N N . ASP A 1 181 ? -47.542 37.274 43.342 1.00 51.56 181 ASP A N 1
ATOM 1451 C CA . ASP A 1 181 ? -47.151 38.518 43.990 1.00 51.56 181 ASP A CA 1
ATOM 1452 C C . ASP A 1 181 ? -47.422 38.369 45.497 1.00 51.56 181 ASP A C 1
ATOM 1454 O O . ASP A 1 181 ? -48.563 38.142 45.890 1.00 51.56 181 ASP A O 1
ATOM 1458 N N . ASP A 1 182 ? -46.395 38.537 46.327 1.00 47.28 182 ASP A N 1
ATOM 1459 C CA . ASP A 1 182 ? -46.525 38.932 47.738 1.00 47.28 182 ASP A CA 1
ATOM 1460 C C . ASP A 1 182 ? -45.215 39.647 48.127 1.00 47.28 182 ASP A C 1
ATOM 1462 O O . ASP A 1 182 ? -44.128 39.073 48.100 1.00 47.28 182 ASP A O 1
ATOM 1466 N N . ALA A 1 183 ? -45.223 40.979 48.153 1.00 44.34 183 ALA A N 1
ATOM 1467 C CA . ALA A 1 183 ? -45.532 41.825 49.308 1.00 44.34 183 ALA A CA 1
ATOM 1468 C C . ALA A 1 183 ? -44.288 42.167 50.149 1.00 44.34 183 ALA A C 1
ATOM 1470 O O . ALA A 1 183 ? -43.629 41.326 50.758 1.00 44.34 183 ALA A O 1
ATOM 1471 N N . SER A 1 184 ? -43.983 43.460 50.217 1.00 48.84 184 SER A N 1
ATOM 1472 C CA . SER A 1 184 ? -43.283 44.066 51.348 1.00 48.84 184 SER A CA 1
ATOM 1473 C C . SER A 1 184 ? -43.881 45.453 51.544 1.00 48.84 184 SER A C 1
ATOM 1475 O O . SER A 1 184 ? -43.722 46.328 50.692 1.00 48.84 184 SER A O 1
ATOM 1477 N N . ASP A 1 185 ? -44.647 45.551 52.625 1.00 48.50 185 ASP A N 1
ATOM 1478 C CA . ASP A 1 185 ? -45.168 46.762 53.264 1.00 48.50 185 ASP A CA 1
ATOM 1479 C C . ASP A 1 185 ? -44.036 47.451 54.054 1.00 48.50 185 ASP A C 1
ATOM 1481 O O . ASP A 1 185 ? -43.217 46.713 54.661 1.00 48.50 185 ASP A O 1
#

Organism: NCBI:txid1095629

Radius of gyration: 36.41 Å; Cα contacts (8 Å, |Δi|>4): 65; chains: 1; bounding box: 110×68×90 Å

Solvent-accessible surface area (backbone atoms only — not comparable to full-atom values): 11598 Å² total; per-residue (Å²): 134,90,83,83,90,80,93,80,81,86,79,79,80,77,78,76,78,79,76,77,72,78,88,72,71,78,79,68,64,55,69,90,68,40,88,70,64,82,53,92,64,50,75,67,54,47,51,52,52,49,51,52,49,53,50,54,51,47,55,50,52,52,54,48,50,52,51,52,51,51,52,53,53,50,52,53,51,50,53,56,50,49,32,52,49,23,46,51,48,16,51,51,25,43,49,52,24,72,72,44,93,43,69,71,58,19,53,52,24,42,52,49,12,52,53,24,44,52,51,22,50,52,48,47,50,53,42,32,76,73,70,44,64,85,68,69,84,53,91,89,64,57,71,66,61,56,54,51,52,46,60,68,31,76,93,61,45,60,69,76,66,78,62,59,85,75,76,95,72,87,87,85,84,80,90,80,90,76,92,76,91,78,90,83,132

Nearest PDB structures (foldseek):
  4fzs-assembly1_A  TM=5.598E-01  e=5.773E+00  Homo sapiens
  5m4y-assembly3_E  TM=5.211E-01  e=9.133E+00  Saccharomyces cerevisiae S288C
  7o3x-assembly1_D  TM=3.493E-01  e=9.671E+00  Synechocystis sp. PCC 6803 substr. Kazusa

Foldseek 3Di:
DDDDDDDDDDDPDDDDPDDPPPPPDDPPPPLVPPQCSPDDDDPVRSVVVVVVVVVVVVVVVVVVVVVVLVVVLVVLVVLLVLLVVLQVLLVVLCVQLVPDPDPVSNVVSNVRSVVSVVVSVVSLVVCVVVVCVVDDQPPPDDSVVVSVVQCVDPVNPPVVVVPDDDDPDDDDDDDDDDDDDDDDD

Sequence (185 aa):
LHGVGSLKKKGKKRSDPATIGKSSEHSKDGWIWTVGAAGKLTEKELKEWVSESDRVQWFRAEAEMHRWQEEWEIKQADFMRCIRTFHKMSDVWSALAKSSLRDGHAVYARKKAIMFAEMARRAQDQFNDAGYAHRVLEEGKILADYIQIDREHPDNIIPQLLLSPTSASADEAPQELSSEDDASD

Secondary structure (DSSP, 8-state):
------------PPPPP-------S-----TTTSTTSSS---HHHHHHHHHHHHHHHHHHHHHHHHHHHHHHHHHHHHHHHHHHHHHHHHHHHHHHHHS-SSHHHHHHHHHHHHHHHHHHHHHHHHHIIIIITT----TT--HHHHHHHHHHSTTT--HHHH-----------------------

Mean predicted aligned error: 16.98 Å